Protein AF-A0A131Y6L1-F1 (afdb_monomer)

Foldseek 3Di:
DCPPFWDFPDKDKDWDDDQKDKDADAPVLCDDDVVFKWKKKAKDDPDPPQQPDWKWKDKAPDIDGRFGNHIFTCSVRDDHTMIMIGIDDPPDDNRIMIMTTIITTDDPVVVLVVVVPVPPDVPVVLVVQLLVVVCPPVVCVPDDCPDDDEDQAAPQVRGGAPRWDDAPPDSHPYTHHPVSLVVVQRVDRRRQCATPPPRHRGDD

Secondary structure (DSSP, 8-state):
--TTTEEEEEEEEEE--SSEEEEEEPHHHH-S-TTTEEEEEEEE-SSS--TT-EEEEEETTEEEEEEESS-EE-GGG--SEEEEEEEE-TT--TT-EEEEEEEEEPPHHHHHHHHHHTS----HHHHHHHHHHHH--TT-TT---------SB-TTTSSB-SSEE--TT------EEHHHHHHHHHT-SS---B-TTT-PBPP-

Solvent-accessible surface area (backbone atoms only — not comparable to full-atom values): 12113 Å² total; per-residue (Å²): 103,59,6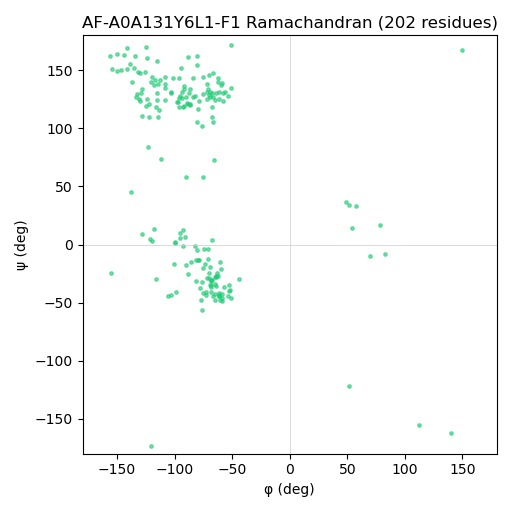6,82,51,35,45,80,76,45,78,46,79,45,83,60,83,72,54,52,52,73,48,76,38,51,60,72,72,70,55,71,61,70,94,35,52,40,34,32,41,38,51,45,58,88,69,79,82,43,84,82,36,47,28,35,40,30,38,57,98,44,76,39,75,69,24,54,60,46,79,29,46,45,50,95,56,61,59,70,39,81,34,45,37,35,53,48,66,73,81,69,63,84,68,35,32,43,31,44,32,30,29,36,50,47,55,66,70,64,40,49,55,57,68,61,66,69,71,74,62,93,48,67,69,57,53,49,49,17,53,47,54,71,46,64,41,86,91,45,74,86,58,80,85,86,79,85,90,73,63,66,44,10,79,84,78,74,40,71,49,84,46,72,37,75,55,93,86,55,56,65,78,67,42,34,31,47,68,61,53,50,51,59,35,57,75,30,61,61,56,75,57,46,39,96,84,76,67,44,76,43,94,113

Nearest PDB structures (foldseek):
  4mvt-assembly3_C  TM=5.747E-01  e=9.170E-11  Homo sapiens
  4mvt-assembly1_A  TM=5.925E-01  e=6.695E-10  Homo sapiens
  5jne-assembly2_E  TM=5.141E-01  e=1.108E-08  Saccharomyces cerevisiae S288C
  5jne-assembly1_A  TM=5.255E-01  e=2.665E-08  Saccharomyces cerevisiae S288C
  8qqh-assembly1_AAA  TM=6.075E-01  e=1.226E-02  Desulfurococcus amylolyticus

Structure (mmCIF, N/CA/C/O backbone):
data_AF-A0A131Y6L1-F1
#
_entry.id   AF-A0A131Y6L1-F1
#
loop_
_atom_site.group_PDB
_atom_site.id
_atom_site.type_symbol
_atom_site.label_atom_id
_atom_site.label_alt_id
_atom_site.label_comp_id
_atom_site.label_asym_id
_atom_site.label_entity_id
_atom_site.label_seq_id
_atom_site.pdbx_PDB_ins_code
_atom_site.Cartn_x
_atom_site.Cartn_y
_atom_site.Cartn_z
_atom_site.occupancy
_atom_site.B_iso_or_equiv
_atom_site.auth_seq_id
_atom_site.auth_comp_id
_atom_site.auth_asym_id
_atom_site.auth_atom_id
_atom_site.pdbx_PDB_model_num
ATOM 1 N N . PHE A 1 1 ? 7.267 7.216 2.882 1.00 57.56 1 PHE A N 1
ATOM 2 C CA . PHE A 1 1 ? 6.109 6.356 2.547 1.00 57.56 1 PHE A CA 1
ATOM 3 C C . PHE A 1 1 ? 4.740 7.048 2.455 1.00 57.56 1 PHE A C 1
ATOM 5 O O . PHE A 1 1 ? 4.070 6.845 1.458 1.00 57.56 1 PHE A O 1
ATOM 12 N N . LEU A 1 2 ? 4.240 7.798 3.451 1.00 63.19 2 LEU A N 1
ATOM 13 C CA . LEU A 1 2 ? 2.827 8.238 3.397 1.00 63.19 2 LEU A CA 1
ATOM 14 C C . LEU A 1 2 ? 2.561 9.332 2.359 1.00 63.19 2 LEU A C 1
ATOM 16 O O . LEU A 1 2 ? 1.606 9.229 1.612 1.00 63.19 2 LEU A O 1
ATOM 20 N N . LEU A 1 3 ? 3.418 10.341 2.251 1.00 62.69 3 LEU A N 1
ATOM 21 C CA . LEU A 1 3 ? 3.390 11.300 1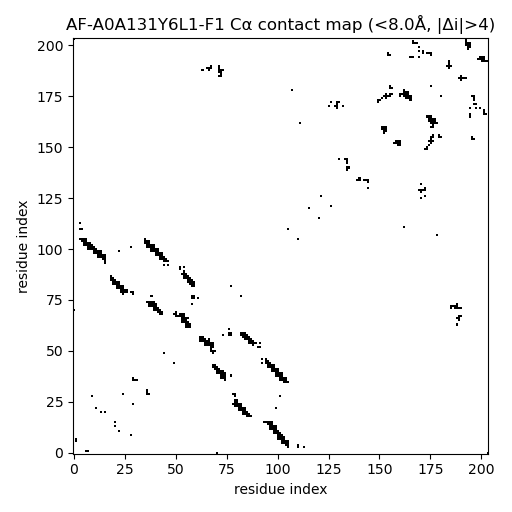.143 1.00 62.69 3 LEU A CA 1
ATOM 22 C C . LEU A 1 3 ? 4.505 10.917 0.156 1.00 62.69 3 LEU A C 1
ATOM 24 O O . LEU A 1 3 ? 5.551 10.463 0.624 1.00 62.69 3 LEU A O 1
ATOM 28 N N . PRO A 1 4 ? 4.311 11.048 -1.171 1.00 70.75 4 PRO A N 1
ATOM 29 C CA . PRO A 1 4 ? 3.166 11.625 -1.892 1.00 70.75 4 PRO A CA 1
ATOM 30 C C . PRO A 1 4 ? 1.927 10.721 -2.064 1.00 70.75 4 PRO A C 1
ATOM 32 O O . PRO A 1 4 ? 0.910 11.165 -2.601 1.00 70.75 4 PRO A O 1
ATOM 35 N N . PHE A 1 5 ? 2.013 9.464 -1.637 1.00 77.50 5 PHE A N 1
ATOM 36 C CA . PHE A 1 5 ? 1.087 8.384 -1.999 1.00 77.50 5 PHE A CA 1
ATOM 37 C C . PHE A 1 5 ? -0.306 8.479 -1.375 1.00 77.50 5 PHE A C 1
ATOM 39 O O . PHE A 1 5 ? -1.285 8.024 -1.966 1.00 77.50 5 PHE A O 1
ATOM 46 N N . TYR A 1 6 ? -0.400 9.093 -0.205 1.00 86.69 6 TYR A N 1
ATOM 47 C CA . TYR A 1 6 ? -1.597 9.157 0.608 1.00 86.69 6 TYR A CA 1
ATOM 48 C C . TYR A 1 6 ? -1.798 10.556 1.172 1.00 86.69 6 TYR A C 1
ATOM 50 O O . TYR A 1 6 ? -0.872 11.194 1.673 1.00 86.69 6 TYR A O 1
ATOM 58 N N . ARG A 1 7 ? -3.050 11.004 1.177 1.00 89.62 7 ARG A N 1
ATOM 59 C CA . ARG A 1 7 ? -3.490 12.140 1.979 1.00 89.62 7 ARG A CA 1
ATOM 60 C C . ARG A 1 7 ? -3.989 11.622 3.321 1.00 89.62 7 ARG A C 1
ATOM 62 O O . ARG A 1 7 ? -4.955 10.863 3.363 1.00 89.62 7 ARG A O 1
ATOM 69 N N . ILE A 1 8 ? -3.352 12.046 4.409 1.00 91.06 8 ILE A N 1
ATOM 70 C CA . ILE A 1 8 ? -3.785 11.689 5.763 1.00 91.06 8 ILE A CA 1
ATOM 71 C C . ILE A 1 8 ? -5.077 12.437 6.087 1.00 91.06 8 ILE A C 1
ATOM 73 O O . ILE A 1 8 ? -5.125 13.660 5.990 1.00 91.06 8 ILE A O 1
ATOM 77 N N . LEU A 1 9 ? -6.112 11.693 6.470 1.00 91.56 9 LEU A N 1
ATOM 78 C CA . LEU A 1 9 ? -7.395 12.235 6.920 1.00 91.56 9 LEU A CA 1
ATOM 79 C C . LEU A 1 9 ? -7.477 12.260 8.443 1.00 91.56 9 LEU A C 1
ATOM 81 O O . LEU A 1 9 ? -7.978 13.213 9.030 1.00 91.56 9 LEU A O 1
ATOM 85 N N . SER A 1 10 ? -6.980 11.203 9.087 1.00 91.94 10 SER A N 1
ATOM 86 C CA . SER A 1 10 ? -6.971 11.079 10.541 1.00 91.94 10 SER A CA 1
ATOM 87 C C . SER A 1 10 ? -5.788 10.239 11.005 1.00 91.94 10 SER A C 1
ATOM 89 O O . SER A 1 10 ? -5.322 9.340 10.303 1.00 91.94 10 SER A O 1
ATOM 91 N N . THR A 1 11 ? -5.284 10.545 12.197 1.00 92.12 11 THR A N 1
ATOM 92 C CA . THR A 1 11 ? -4.192 9.821 12.849 1.00 92.12 11 THR A CA 1
ATOM 93 C C . THR A 1 11 ? -4.571 9.539 14.289 1.00 92.12 11 THR A C 1
ATOM 95 O O . THR A 1 11 ? -4.934 10.445 15.036 1.00 92.12 11 THR A O 1
ATOM 98 N N . ARG A 1 12 ? -4.434 8.281 14.697 1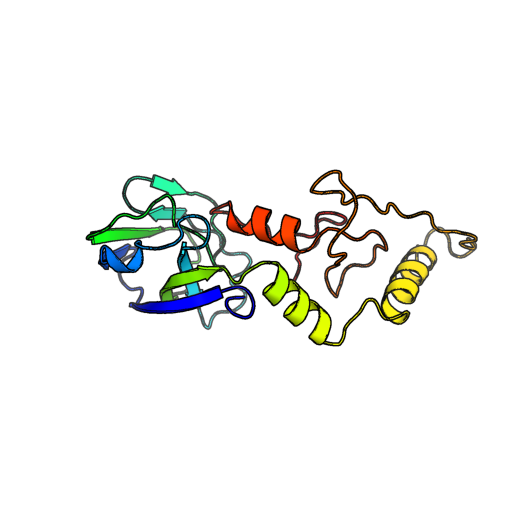.00 89.94 12 ARG A N 1
ATOM 99 C CA . ARG A 1 12 ? -4.613 7.845 16.081 1.00 89.94 12 ARG A CA 1
ATOM 100 C C . ARG A 1 12 ? -3.309 7.192 16.513 1.00 89.94 12 ARG A C 1
ATOM 102 O O . ARG A 1 12 ? -2.943 6.142 15.994 1.00 89.94 12 ARG A O 1
ATOM 109 N N . LYS A 1 13 ? -2.571 7.845 17.409 1.00 80.50 13 LYS A N 1
ATOM 110 C CA . LYS A 1 13 ? -1.356 7.268 17.992 1.00 80.50 13 LYS A CA 1
ATOM 111 C C . LYS A 1 13 ? -1.742 6.447 19.206 1.00 80.50 13 LYS A C 1
ATOM 113 O O . LYS A 1 13 ? -2.460 6.948 20.069 1.00 80.50 13 LYS A O 1
ATOM 118 N N . VAL A 1 14 ? -1.245 5.221 19.269 1.00 76.56 14 VAL A N 1
ATOM 119 C CA . VAL A 1 14 ? -1.446 4.358 20.425 1.00 76.56 14 VAL A CA 1
ATOM 120 C C . VAL A 1 14 ? -0.087 3.928 20.951 1.00 76.56 14 VAL A C 1
ATOM 122 O O . VAL A 1 14 ? 0.759 3.435 20.202 1.00 76.56 14 VAL A O 1
ATOM 125 N N . TRP A 1 15 ? 0.133 4.184 22.239 1.00 65.12 15 TRP A N 1
ATOM 126 C CA . TRP A 1 15 ? 1.335 3.742 22.931 1.00 65.12 15 TRP A CA 1
ATOM 127 C C . TRP A 1 15 ? 1.277 2.234 23.130 1.00 65.12 15 TRP A C 1
ATOM 129 O O . TRP A 1 15 ? 0.266 1.690 23.579 1.00 65.12 15 TRP A O 1
ATOM 139 N N . TRP A 1 16 ? 2.368 1.564 22.780 1.00 65.69 16 TRP A N 1
ATOM 140 C CA . TRP A 1 16 ? 2.524 0.144 23.032 1.00 65.69 16 TRP A CA 1
ATOM 141 C C . TRP A 1 16 ? 2.827 -0.094 24.510 1.00 65.69 16 TRP A C 1
ATOM 143 O O . TRP A 1 16 ? 3.721 0.536 25.069 1.00 65.69 16 TRP A O 1
ATOM 153 N N . GLY A 1 17 ? 2.084 -1.003 25.142 1.00 59.53 17 GLY A N 1
ATOM 154 C CA . GLY A 1 17 ? 2.307 -1.354 26.549 1.00 59.53 17 GLY A CA 1
ATOM 155 C C . GLY A 1 17 ? 1.825 -2.745 26.960 1.00 59.53 17 GLY A C 1
ATOM 156 O O . GLY A 1 17 ? 2.376 -3.307 27.898 1.00 59.53 17 GLY A O 1
ATOM 157 N N . LEU A 1 18 ? 0.843 -3.332 26.259 1.00 67.62 18 LEU A N 1
ATOM 158 C CA . LEU A 1 18 ? 0.190 -4.583 26.687 1.00 67.62 18 LEU A CA 1
ATOM 159 C C . LEU A 1 18 ? 0.133 -5.698 25.631 1.00 67.62 18 LEU A C 1
ATOM 161 O O . LEU A 1 18 ? -0.554 -6.689 25.844 1.00 67.62 18 LEU A O 1
ATOM 165 N N . GLY A 1 19 ? 0.805 -5.581 24.483 1.00 76.62 19 GLY A N 1
ATOM 166 C CA . GLY A 1 19 ? 0.659 -6.603 23.433 1.00 76.62 19 GLY A CA 1
ATOM 167 C C . GLY A 1 19 ? -0.576 -6.412 22.538 1.00 76.62 19 GLY A C 1
ATOM 168 O O . GLY A 1 19 ? -0.723 -7.088 21.521 1.00 76.62 19 GLY A O 1
ATOM 169 N N . PHE A 1 20 ? -1.466 -5.483 22.886 1.00 87.56 20 PHE A N 1
ATOM 170 C CA . PHE A 1 20 ? -2.669 -5.166 22.126 1.00 87.56 20 PHE A CA 1
ATOM 171 C C . PHE A 1 20 ? -3.160 -3.750 22.417 1.00 87.56 20 PHE A C 1
ATOM 173 O O . PHE A 1 20 ? -2.801 -3.133 23.421 1.00 87.56 20 PHE A O 1
ATOM 180 N N . PHE A 1 21 ? -4.007 -3.244 21.531 1.00 90.88 21 PHE A N 1
ATOM 181 C CA . PHE A 1 21 ? -4.767 -2.026 21.723 1.00 90.88 21 PHE A CA 1
ATOM 182 C C . PHE A 1 21 ? -6.096 -2.089 20.976 1.00 90.88 21 PHE A C 1
ATOM 184 O O . PHE A 1 21 ? -6.306 -2.914 20.091 1.00 90.88 21 PHE A O 1
ATOM 191 N N . SER A 1 22 ? -7.012 -1.196 21.332 1.00 92.25 22 SER A N 1
ATOM 192 C CA . SER A 1 22 ? -8.271 -1.023 20.616 1.00 92.25 22 SER A CA 1
ATOM 193 C C . SER A 1 22 ? -8.353 0.371 20.021 1.00 92.25 22 SER A C 1
ATOM 195 O O . SER A 1 22 ? -7.948 1.354 20.642 1.00 92.25 22 SER A O 1
ATOM 197 N N . VAL A 1 23 ? -8.899 0.464 18.813 1.00 93.56 23 VAL A N 1
ATOM 198 C CA . VAL A 1 23 ? -9.102 1.731 18.113 1.00 93.56 23 VAL A CA 1
ATOM 199 C C . VAL A 1 23 ? -10.538 1.827 17.619 1.00 93.56 23 VAL A C 1
ATOM 201 O O . VAL A 1 23 ? -11.063 0.910 16.990 1.00 93.56 23 VAL A O 1
ATOM 204 N N . ARG A 1 24 ? -11.198 2.951 17.907 1.00 94.88 24 ARG A N 1
ATOM 205 C CA . ARG A 1 24 ? -12.537 3.228 17.383 1.00 94.88 24 ARG A CA 1
ATOM 206 C C . ARG A 1 24 ? -12.427 3.939 16.041 1.00 94.88 24 ARG A C 1
ATOM 208 O O . ARG A 1 24 ? -11.856 5.024 15.991 1.00 94.88 24 ARG A O 1
ATOM 215 N N . LEU A 1 25 ? -13.004 3.363 14.992 1.00 95.06 25 LEU A N 1
ATOM 216 C CA . LEU A 1 25 ? -13.170 4.003 13.687 1.00 95.06 25 LEU A CA 1
ATOM 217 C C . LEU A 1 25 ? -14.622 4.449 13.529 1.00 95.06 25 LEU A C 1
ATOM 219 O O . LEU A 1 25 ? -15.552 3.687 13.804 1.00 95.06 25 LEU A O 1
ATOM 223 N N . LEU A 1 26 ? -14.828 5.699 13.130 1.00 94.19 26 LEU A N 1
ATOM 224 C CA . LEU A 1 26 ? -16.164 6.227 12.862 1.00 94.19 26 LEU A CA 1
ATOM 225 C C . LEU A 1 26 ? -16.634 5.788 11.466 1.00 94.19 26 LEU A C 1
ATOM 227 O O . LEU A 1 26 ? -15.796 5.585 10.591 1.00 94.19 26 LEU A O 1
ATOM 231 N N . PRO A 1 27 ? -17.950 5.703 11.198 1.00 93.06 27 PRO A N 1
ATOM 232 C CA . PRO A 1 27 ? -18.447 5.431 9.848 1.00 93.06 27 PRO A CA 1
ATOM 233 C C . PRO A 1 27 ? -17.851 6.373 8.792 1.00 93.06 27 PRO A C 1
ATOM 235 O O . PRO A 1 27 ? -17.445 5.915 7.734 1.00 93.06 27 PRO A O 1
ATOM 238 N N . GLN A 1 28 ? -17.686 7.661 9.112 1.00 91.44 28 GLN A N 1
ATOM 239 C CA . GLN A 1 28 ? -17.044 8.651 8.232 1.00 91.44 28 GLN A CA 1
ATOM 240 C C . GLN A 1 28 ? -15.559 8.373 7.939 1.00 91.44 28 GLN A C 1
ATOM 242 O O . GLN A 1 28 ? -15.057 8.776 6.891 1.00 91.44 28 GLN A O 1
ATOM 247 N N . ASP A 1 29 ? -14.855 7.680 8.844 1.00 91.50 29 ASP A N 1
ATOM 248 C CA . ASP A 1 29 ? -13.455 7.296 8.632 1.00 91.50 29 ASP A CA 1
ATOM 249 C C . ASP A 1 29 ? -13.364 6.271 7.491 1.00 91.50 29 ASP A C 1
ATOM 251 O O . ASP A 1 29 ? -12.384 6.253 6.749 1.00 91.50 29 ASP A O 1
ATOM 255 N N . LEU A 1 30 ? -14.404 5.453 7.315 1.00 90.94 30 LEU A N 1
ATOM 256 C CA . LEU A 1 30 ? -14.492 4.433 6.268 1.00 90.94 30 LEU A CA 1
ATOM 257 C C . LEU A 1 30 ? -15.354 4.867 5.073 1.00 90.94 30 LEU A C 1
ATOM 259 O O . LEU A 1 30 ? -15.258 4.270 4.006 1.00 90.94 30 LEU A O 1
ATOM 263 N N . ALA A 1 31 ? -16.175 5.907 5.234 1.00 83.81 31 ALA A N 1
ATOM 264 C CA . ALA A 1 31 ? -17.006 6.458 4.175 1.00 83.81 31 ALA A CA 1
ATOM 265 C C . ALA A 1 31 ? -16.159 7.205 3.135 1.00 83.81 31 ALA A C 1
ATOM 267 O O . ALA A 1 31 ? -15.258 7.976 3.479 1.00 83.81 31 ALA A O 1
ATOM 268 N N . GLY A 1 32 ? -16.485 7.014 1.860 1.00 80.31 32 GLY A N 1
ATOM 269 C CA . GLY A 1 32 ? -15.801 7.643 0.737 1.00 80.31 32 GLY A CA 1
ATOM 270 C C . GLY A 1 32 ? -15.628 6.676 -0.425 1.00 80.31 32 GLY A C 1
ATOM 271 O O . GLY A 1 32 ? -16.294 5.646 -0.497 1.00 80.31 32 GLY A O 1
ATOM 272 N N . ASP A 1 33 ? -14.714 7.022 -1.324 1.00 82.94 33 ASP A N 1
ATOM 273 C CA . ASP A 1 33 ? -14.293 6.144 -2.409 1.00 82.94 33 ASP A CA 1
ATOM 274 C C . ASP A 1 33 ? -13.553 4.928 -1.827 1.00 82.94 33 ASP A C 1
ATOM 276 O O . ASP A 1 33 ? -12.413 5.046 -1.371 1.00 82.94 33 ASP A O 1
ATOM 280 N N . LEU A 1 34 ? -14.212 3.767 -1.822 1.00 79.06 34 LEU A N 1
ATOM 281 C CA . LEU A 1 34 ? -13.668 2.515 -1.287 1.00 79.06 34 LEU A CA 1
ATOM 282 C C . LEU A 1 34 ? -12.421 2.048 -2.056 1.00 79.06 34 LEU A C 1
ATOM 284 O O . LEU A 1 34 ? -11.539 1.411 -1.472 1.00 79.06 34 LEU A O 1
ATOM 288 N N . ASP A 1 35 ? -12.266 2.448 -3.321 1.00 80.50 35 ASP A N 1
ATOM 289 C CA . ASP A 1 35 ? -11.074 2.131 -4.109 1.00 80.50 35 ASP A CA 1
ATOM 290 C C . ASP A 1 35 ? -9.861 2.954 -3.667 1.00 80.50 35 ASP A C 1
ATOM 292 O O . ASP A 1 35 ? -8.717 2.577 -3.945 1.00 80.50 35 ASP A O 1
ATOM 296 N N . ARG A 1 36 ? -10.072 4.049 -2.927 1.00 85.50 36 ARG A N 1
ATOM 297 C CA . ARG A 1 36 ? -9.005 4.951 -2.460 1.00 85.50 36 ARG A CA 1
ATOM 298 C C . ARG A 1 36 ? -8.850 4.995 -0.950 1.00 85.50 36 ARG A C 1
ATOM 300 O O . ARG A 1 36 ? -7.743 5.258 -0.478 1.00 85.50 36 ARG A O 1
ATOM 307 N N . ARG A 1 37 ? -9.921 4.781 -0.193 1.00 92.38 37 ARG A N 1
ATOM 308 C CA . ARG A 1 37 ? -9.907 4.859 1.265 1.00 92.38 37 ARG A CA 1
ATOM 309 C C . ARG A 1 37 ? -9.092 3.705 1.829 1.00 92.38 37 ARG A C 1
ATOM 311 O O . ARG A 1 37 ? -9.339 2.545 1.495 1.00 92.38 37 ARG A O 1
ATOM 318 N N . ARG A 1 38 ? -8.117 4.019 2.685 1.00 92.81 38 ARG A N 1
ATOM 319 C CA . ARG A 1 38 ? -7.283 3.025 3.363 1.00 92.81 38 ARG A CA 1
ATOM 320 C C . ARG A 1 38 ? -7.162 3.280 4.855 1.00 92.81 38 ARG A C 1
ATOM 322 O O . ARG A 1 38 ? -7.135 4.425 5.306 1.00 92.81 38 ARG A O 1
ATOM 329 N N . VAL A 1 39 ? -7.020 2.191 5.600 1.00 94.31 39 VAL A N 1
ATOM 330 C CA . VAL A 1 39 ? -6.593 2.182 6.998 1.00 94.31 39 VAL A CA 1
ATOM 331 C C . VAL A 1 39 ? -5.231 1.509 7.064 1.00 94.31 39 VAL A C 1
ATOM 333 O O . VAL A 1 39 ? -5.093 0.332 6.730 1.00 94.31 39 VAL A O 1
ATOM 336 N N . LEU A 1 40 ? -4.218 2.274 7.462 1.00 93.75 40 LEU A N 1
ATOM 337 C CA . LEU A 1 40 ? -2.832 1.829 7.530 1.00 93.75 40 LEU A CA 1
ATOM 338 C C . LEU A 1 40 ? -2.365 1.763 8.984 1.00 93.75 40 LEU A C 1
ATOM 340 O O . LEU A 1 40 ? -2.670 2.650 9.784 1.00 93.75 40 LEU A O 1
ATOM 344 N N . LEU A 1 41 ? -1.574 0.745 9.306 1.00 92.94 41 LEU A N 1
ATOM 345 C CA . LEU A 1 41 ? -0.777 0.696 10.526 1.00 92.94 41 LEU A CA 1
ATOM 346 C C . LEU A 1 41 ? 0.637 1.163 10.207 1.00 92.94 41 LEU A C 1
ATOM 348 O O . LEU A 1 41 ? 1.278 0.641 9.297 1.00 92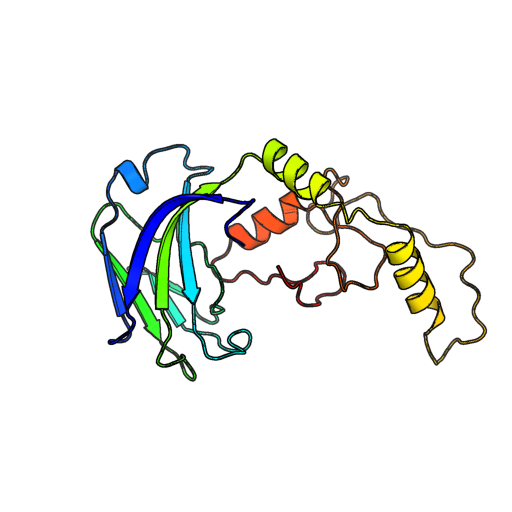.94 41 LEU A O 1
ATOM 352 N N . HIS A 1 42 ? 1.115 2.155 10.947 1.00 90.56 42 HIS A N 1
ATOM 353 C CA . HIS A 1 42 ? 2.464 2.690 10.834 1.00 90.56 42 HIS A CA 1
ATOM 354 C C . HIS A 1 42 ? 3.230 2.401 12.120 1.00 90.56 42 HIS A C 1
ATOM 356 O O . HIS A 1 42 ? 2.943 2.974 13.171 1.00 90.56 42 HIS A O 1
ATOM 362 N N . PHE A 1 43 ? 4.192 1.494 12.016 1.00 88.12 43 PHE A N 1
ATOM 363 C CA . PHE A 1 43 ? 5.049 1.064 13.109 1.00 88.12 43 PHE A CA 1
ATOM 364 C C . PHE A 1 43 ? 6.282 1.964 13.152 1.00 88.12 43 PHE A C 1
ATOM 366 O O . PHE A 1 43 ? 6.950 2.151 12.135 1.00 88.12 43 PHE A O 1
ATOM 373 N N . VAL A 1 44 ? 6.565 2.539 14.317 1.00 85.50 44 VAL A N 1
ATOM 374 C CA . VAL A 1 44 ? 7.673 3.477 14.524 1.00 85.50 44 VAL A CA 1
ATOM 375 C C . VAL A 1 44 ? 8.417 3.073 15.790 1.00 85.50 44 VAL A C 1
ATOM 377 O O . VAL A 1 44 ? 7.800 2.948 16.838 1.00 85.50 44 VAL A O 1
ATOM 380 N N . SER A 1 45 ? 9.731 2.889 15.726 1.00 85.50 45 SER A N 1
ATOM 381 C CA . SER A 1 45 ? 10.596 2.733 16.902 1.00 85.50 45 SER A CA 1
ATOM 382 C C . SER A 1 45 ? 11.912 3.466 16.653 1.00 85.50 45 SER A C 1
ATOM 384 O O . SER A 1 45 ? 12.347 3.628 15.508 1.00 85.50 45 SER A O 1
ATOM 386 N N . SER A 1 46 ? 12.528 3.943 17.731 1.00 81.12 46 SER A N 1
ATOM 387 C CA . SER A 1 46 ? 13.869 4.526 17.710 1.00 81.12 46 SER A CA 1
ATOM 388 C C . SER A 1 46 ? 14.968 3.462 17.577 1.00 81.12 46 SER A C 1
ATOM 390 O O . SER A 1 46 ? 16.066 3.774 17.113 1.00 81.12 46 SER A O 1
ATOM 392 N N . ALA A 1 47 ? 14.673 2.199 17.904 1.00 70.69 47 ALA A N 1
ATOM 393 C CA . ALA A 1 47 ? 15.599 1.082 17.768 1.00 70.69 47 ALA A CA 1
ATOM 394 C C . ALA A 1 47 ? 15.724 0.652 16.294 1.00 70.69 47 ALA A C 1
ATOM 396 O O . ALA A 1 47 ? 14.865 -0.041 15.747 1.00 70.69 47 ALA A O 1
ATOM 397 N N . LYS A 1 48 ? 16.815 1.053 15.630 1.00 69.06 48 LYS A N 1
ATOM 398 C CA . LYS A 1 48 ? 17.188 0.553 14.296 1.00 69.06 48 LYS A CA 1
ATOM 399 C C . LYS A 1 48 ? 18.208 -0.595 14.408 1.00 69.06 48 LYS A C 1
ATOM 401 O O . LYS A 1 48 ? 19.095 -0.498 15.254 1.00 69.06 48 LYS A O 1
ATOM 406 N N . PRO A 1 49 ? 18.144 -1.627 13.538 1.00 61.34 49 PRO A N 1
ATOM 407 C CA . PRO A 1 49 ? 17.216 -1.786 12.412 1.00 61.34 49 PRO A CA 1
ATOM 408 C C . PRO A 1 49 ? 15.968 -2.632 12.748 1.00 61.34 49 PRO A C 1
ATOM 410 O O . PRO A 1 49 ? 16.071 -3.784 13.153 1.00 61.34 49 PRO A O 1
ATOM 413 N N . MET A 1 50 ? 14.772 -2.097 12.469 1.00 66.56 50 MET A N 1
ATOM 414 C CA . MET A 1 50 ? 13.500 -2.837 12.581 1.00 66.56 50 MET A CA 1
ATOM 415 C C . MET A 1 50 ? 13.227 -3.780 11.397 1.00 66.56 50 MET A C 1
ATOM 417 O O . MET A 1 50 ? 12.324 -4.607 11.466 1.00 66.56 50 MET A O 1
ATOM 421 N N . ALA A 1 51 ? 13.979 -3.650 10.299 1.00 62.88 51 ALA A N 1
ATOM 422 C CA . ALA A 1 51 ? 13.687 -4.315 9.026 1.00 62.88 51 ALA A CA 1
ATOM 423 C C . ALA A 1 51 ? 13.727 -5.853 9.098 1.00 62.88 51 ALA A C 1
ATOM 425 O O . ALA A 1 51 ? 13.022 -6.515 8.340 1.00 62.88 51 ALA A O 1
ATOM 426 N N . ALA A 1 52 ? 14.512 -6.419 10.019 1.00 68.06 52 ALA A N 1
ATOM 427 C CA . ALA A 1 52 ? 14.590 -7.864 10.235 1.00 68.06 52 ALA A CA 1
ATOM 428 C C . ALA A 1 52 ? 13.502 -8.397 11.186 1.00 68.06 52 ALA A C 1
ATOM 430 O O . ALA A 1 52 ? 13.279 -9.606 11.246 1.00 68.06 52 ALA A O 1
ATOM 431 N N . CYS A 1 53 ? 12.826 -7.521 11.937 1.00 81.81 53 CYS A N 1
ATOM 432 C CA . CYS A 1 53 ? 11.807 -7.935 12.889 1.00 81.81 53 CYS A CA 1
ATOM 433 C C . CYS A 1 53 ? 10.492 -8.216 12.155 1.00 81.81 53 CYS A C 1
ATOM 435 O O . CYS A 1 53 ? 9.879 -7.326 11.554 1.00 81.81 53 CYS A O 1
ATOM 437 N N . LYS A 1 54 ? 10.068 -9.477 12.224 1.00 87.19 54 LYS A N 1
ATOM 438 C CA . LYS A 1 54 ? 8.764 -9.939 11.764 1.00 87.19 54 LYS A CA 1
ATOM 439 C C . LYS A 1 54 ? 7.905 -10.279 12.968 1.00 87.19 54 LYS A C 1
ATOM 441 O O . LYS A 1 54 ? 8.380 -10.897 13.920 1.00 87.19 54 LYS A O 1
ATOM 446 N N . VAL A 1 55 ? 6.642 -9.886 12.910 1.00 90.81 55 VAL A N 1
ATOM 447 C CA . VAL A 1 55 ? 5.682 -10.084 13.992 1.00 90.81 55 VAL A CA 1
ATOM 448 C C . VAL A 1 55 ? 4.456 -10.836 13.510 1.00 90.81 55 VAL A C 1
ATOM 450 O O . VAL A 1 55 ? 4.145 -10.891 12.319 1.00 90.81 55 VAL A O 1
ATOM 453 N N . THR A 1 56 ? 3.742 -11.400 14.469 1.00 93.62 56 THR A N 1
ATOM 454 C CA . THR A 1 56 ? 2.359 -11.809 14.290 1.00 93.62 56 THR A CA 1
ATOM 455 C C . THR A 1 56 ? 1.470 -10.608 14.579 1.00 93.62 56 THR A C 1
ATOM 457 O O . THR A 1 56 ? 1.509 -10.055 15.676 1.00 93.62 56 THR A O 1
ATOM 460 N N . LEU A 1 57 ? 0.682 -10.197 13.591 1.00 94.56 57 LEU A N 1
ATOM 461 C CA . LEU A 1 57 ? -0.305 -9.127 13.704 1.00 94.56 57 LEU A CA 1
ATOM 462 C C . LEU A 1 57 ? -1.698 -9.754 13.691 1.00 94.56 57 LEU A C 1
ATOM 464 O O . LEU A 1 57 ? -2.038 -10.440 12.728 1.00 94.56 57 LEU A O 1
ATOM 468 N N . ALA A 1 58 ? -2.519 -9.486 14.702 1.00 95.50 58 ALA A N 1
ATOM 469 C CA . ALA A 1 58 ? -3.946 -9.776 14.641 1.00 95.50 58 ALA A CA 1
ATOM 470 C C . ALA A 1 58 ? -4.742 -8.477 14.514 1.00 95.50 58 ALA A C 1
ATOM 472 O O . ALA A 1 58 ? -4.470 -7.494 15.209 1.00 95.50 58 ALA A O 1
ATOM 473 N N . VAL A 1 59 ? -5.720 -8.478 13.612 1.00 95.81 59 VAL A N 1
ATOM 474 C CA . VAL A 1 59 ? -6.665 -7.380 13.406 1.00 95.81 59 VAL A CA 1
ATOM 475 C C . VAL A 1 59 ? -8.061 -7.978 13.464 1.00 95.81 59 VAL A C 1
ATOM 477 O O . VAL A 1 59 ? -8.460 -8.730 12.574 1.00 95.81 59 VAL A O 1
ATOM 480 N N . ASN A 1 60 ? -8.793 -7.643 14.523 1.00 95.75 60 ASN A N 1
ATOM 481 C CA . ASN A 1 60 ? -10.052 -8.287 14.879 1.00 95.75 60 ASN A CA 1
ATOM 482 C C . ASN A 1 60 ? -9.886 -9.817 14.931 1.00 95.75 60 ASN A C 1
ATOM 484 O O . ASN A 1 60 ? -9.041 -10.309 15.674 1.00 95.75 60 ASN A O 1
ATOM 488 N N . ASP A 1 61 ? -10.666 -10.549 14.138 1.00 92.38 61 ASP A N 1
ATOM 489 C CA . ASP A 1 61 ? -10.731 -12.013 14.158 1.00 92.38 61 ASP A CA 1
ATOM 490 C C . ASP A 1 61 ? -9.736 -12.676 13.184 1.00 92.38 61 ASP A C 1
ATOM 492 O O . ASP A 1 61 ? -9.770 -13.890 12.985 1.00 92.38 61 ASP A O 1
ATOM 496 N N . VAL A 1 62 ? -8.855 -11.891 12.549 1.00 95.31 62 VAL A N 1
ATOM 497 C CA . VAL A 1 62 ? -7.902 -12.375 11.539 1.00 95.31 62 VAL A CA 1
ATOM 498 C C . VAL A 1 62 ? -6.467 -12.161 12.006 1.00 95.31 62 VAL A C 1
ATOM 500 O O . VAL A 1 62 ? -6.116 -11.096 12.514 1.00 95.31 62 VAL A O 1
ATOM 503 N N . GLN A 1 63 ? -5.620 -13.166 11.789 1.00 95.44 63 GLN A N 1
ATOM 504 C CA . GLN A 1 63 ? -4.214 -13.156 12.177 1.00 95.44 63 GLN A CA 1
ATOM 505 C C . GLN A 1 63 ? -3.294 -13.335 10.967 1.00 95.44 63 GLN A C 1
ATOM 507 O O . GLN A 1 63 ? -3.539 -14.153 10.080 1.00 95.44 63 GLN A O 1
ATOM 512 N N . PHE A 1 64 ? -2.194 -12.590 10.967 1.00 94.19 64 PHE A N 1
ATOM 513 C CA . PHE A 1 64 ? -1.165 -12.600 9.939 1.00 94.19 64 PHE A CA 1
ATOM 514 C C . PHE A 1 64 ? 0.186 -12.875 10.589 1.00 94.19 64 PHE A C 1
ATOM 516 O O . PHE A 1 64 ? 0.649 -12.101 11.424 1.00 94.19 64 PHE A O 1
ATOM 523 N N . ALA A 1 65 ? 0.825 -13.973 10.195 1.00 92.81 65 ALA A N 1
ATOM 524 C CA . ALA A 1 65 ? 2.216 -14.242 10.535 1.00 92.81 65 ALA A CA 1
ATOM 525 C C . ALA A 1 65 ? 3.166 -13.477 9.600 1.00 92.81 65 ALA A C 1
ATOM 527 O O . ALA A 1 65 ? 2.774 -13.051 8.506 1.00 92.81 65 ALA A O 1
ATOM 528 N N . ASP A 1 66 ? 4.422 -13.348 10.030 1.00 89.88 66 ASP A N 1
ATOM 529 C CA . ASP A 1 66 ? 5.529 -12.793 9.247 1.00 89.88 66 ASP A CA 1
ATOM 530 C C . ASP A 1 66 ? 5.304 -11.365 8.726 1.00 89.88 66 ASP A C 1
ATOM 532 O O . ASP A 1 66 ? 5.769 -10.998 7.642 1.00 89.88 66 ASP A O 1
ATOM 536 N N . VAL A 1 67 ? 4.590 -10.541 9.494 1.00 90.44 67 VAL A N 1
ATOM 537 C CA . VAL A 1 67 ? 4.328 -9.148 9.133 1.00 90.44 67 VAL A CA 1
ATOM 538 C C . VAL A 1 67 ? 5.562 -8.304 9.450 1.00 90.44 67 VAL A C 1
ATOM 540 O O . VAL A 1 67 ? 6.020 -8.305 10.595 1.00 90.44 67 VAL A O 1
ATOM 543 N N . PRO A 1 68 ? 6.130 -7.578 8.473 1.00 86.25 68 PRO A N 1
ATOM 544 C CA . PRO A 1 68 ? 7.248 -6.686 8.741 1.00 86.25 68 PRO A CA 1
ATOM 545 C C . PRO A 1 68 ? 6.779 -5.479 9.561 1.00 86.25 68 PRO A C 1
ATOM 547 O O . PRO A 1 68 ? 5.691 -4.950 9.325 1.00 86.25 68 PRO A O 1
ATOM 550 N N . LEU A 1 69 ? 7.628 -4.971 10.459 1.00 85.25 69 LEU A N 1
ATOM 551 C CA . LEU A 1 69 ? 7.386 -3.705 11.168 1.00 85.25 69 LEU A CA 1
ATOM 552 C C . LEU A 1 69 ? 7.624 -2.479 10.256 1.00 85.25 69 LEU A C 1
ATOM 554 O O . LEU A 1 69 ? 8.465 -1.624 10.529 1.00 85.25 69 LEU A O 1
ATOM 558 N N . LYS A 1 70 ? 6.889 -2.417 9.141 1.00 84.31 70 LYS A N 1
ATOM 559 C CA . LYS A 1 70 ? 6.813 -1.307 8.170 1.00 84.31 70 LYS A CA 1
ATOM 560 C C . LYS A 1 70 ? 5.367 -0.806 8.094 1.00 84.31 70 LYS A C 1
ATOM 562 O O . LYS A 1 70 ? 4.524 -1.252 8.853 1.00 84.31 70 LYS A O 1
ATOM 567 N N . VAL A 1 71 ? 5.034 0.108 7.183 1.00 87.06 71 VAL A N 1
ATOM 568 C CA . VAL A 1 71 ? 3.626 0.489 6.965 1.00 87.06 71 VAL A CA 1
ATOM 569 C C . VAL A 1 71 ? 2.843 -0.677 6.353 1.00 87.06 71 VAL A C 1
ATOM 571 O O . VAL A 1 71 ? 3.277 -1.249 5.354 1.00 87.06 71 VAL A O 1
ATOM 574 N N . VAL A 1 72 ? 1.685 -1.002 6.931 1.00 90.44 72 VAL A N 1
ATOM 575 C CA . VAL A 1 72 ? 0.847 -2.148 6.543 1.00 90.44 72 VAL A CA 1
ATOM 576 C C . VAL A 1 72 ? -0.590 -1.699 6.295 1.00 90.44 72 VAL A C 1
ATOM 578 O O . VAL A 1 72 ? -1.161 -0.965 7.100 1.00 90.44 72 VAL A O 1
ATOM 581 N N . ASN A 1 73 ? -1.194 -2.154 5.198 1.00 91.75 73 ASN A N 1
ATOM 582 C CA . ASN A 1 73 ? -2.594 -1.887 4.879 1.00 91.75 73 ASN A CA 1
ATOM 583 C C . ASN A 1 73 ? -3.516 -2.924 5.537 1.00 91.75 73 ASN A C 1
ATOM 585 O O . ASN A 1 73 ? -3.408 -4.115 5.258 1.00 91.75 73 ASN A O 1
ATOM 589 N N . VAL A 1 74 ? -4.450 -2.471 6.376 1.00 93.81 74 VAL A N 1
ATOM 590 C CA . VAL A 1 74 ? -5.409 -3.328 7.098 1.00 93.81 74 VAL A CA 1
ATOM 591 C C . VAL A 1 74 ? -6.865 -3.044 6.724 1.00 93.81 74 VAL A C 1
ATOM 593 O O . VAL A 1 74 ? -7.776 -3.512 7.399 1.00 93.81 74 VAL A O 1
ATOM 596 N N . SER A 1 75 ? -7.102 -2.301 5.640 1.00 92.69 75 SER A N 1
ATOM 597 C CA . SER A 1 75 ? -8.435 -1.809 5.248 1.00 92.69 75 SER A CA 1
ATOM 598 C C . SER A 1 75 ? -9.499 -2.907 5.158 1.00 92.69 75 SER A C 1
ATOM 600 O O . SER A 1 75 ? -10.619 -2.699 5.604 1.00 92.69 75 SER A O 1
ATOM 602 N N . GLY A 1 76 ? -9.142 -4.086 4.637 1.00 92.06 76 GLY A N 1
ATOM 603 C CA . GLY A 1 76 ? -10.059 -5.227 4.504 1.00 92.06 76 GLY A CA 1
ATOM 604 C C . GLY A 1 76 ? -10.376 -5.966 5.810 1.00 92.06 76 GLY A C 1
ATOM 605 O O . GLY A 1 76 ? -11.179 -6.891 5.797 1.00 92.06 76 GLY A O 1
ATOM 606 N N . HIS A 1 77 ? -9.751 -5.583 6.925 1.00 94.56 77 HIS A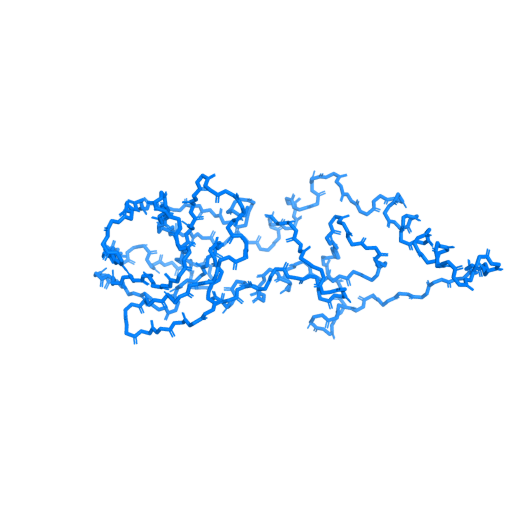 N 1
ATOM 607 C CA . HIS A 1 77 ? -9.834 -6.298 8.205 1.00 94.56 77 HIS A CA 1
ATOM 608 C C . HIS A 1 77 ? -10.380 -5.428 9.338 1.00 94.56 77 HIS A C 1
ATOM 610 O O . HIS A 1 77 ? -10.430 -5.869 10.484 1.00 94.56 77 HIS A O 1
ATOM 616 N N . VAL A 1 78 ? -10.792 -4.194 9.039 1.00 95.12 78 VAL A N 1
ATOM 617 C CA . VAL A 1 78 ? -11.343 -3.245 10.011 1.00 95.12 78 VAL A CA 1
ATOM 618 C C . VAL A 1 78 ? -12.804 -2.924 9.709 1.00 95.12 78 VAL A C 1
ATOM 620 O O . VAL A 1 78 ? -13.273 -3.069 8.583 1.00 95.12 78 VAL A O 1
ATOM 623 N N . LYS A 1 79 ? -13.535 -2.469 10.726 1.00 95.06 79 LYS A N 1
ATOM 624 C CA . LYS A 1 79 ? -14.957 -2.112 10.648 1.00 95.06 79 LYS A CA 1
ATOM 625 C C . LYS A 1 79 ? -15.247 -0.786 11.339 1.00 95.06 79 LYS A C 1
ATOM 627 O O . LYS A 1 79 ? -14.467 -0.319 12.171 1.00 95.06 79 LYS A O 1
ATOM 632 N N . ALA A 1 80 ? -16.393 -0.187 11.023 1.00 95.12 80 ALA A N 1
ATOM 633 C CA . ALA A 1 80 ? -16.905 0.935 11.801 1.00 95.12 80 ALA A CA 1
ATOM 634 C C . ALA A 1 80 ? -17.224 0.446 13.224 1.00 95.12 80 ALA A C 1
ATOM 636 O O . ALA A 1 80 ? -17.879 -0.579 13.406 1.00 95.12 80 ALA A O 1
ATOM 637 N N . GLY A 1 81 ? -16.741 1.165 14.235 1.00 95.44 81 GLY A N 1
ATOM 638 C CA . GLY A 1 81 ? -16.798 0.750 15.635 1.00 95.44 81 GLY A CA 1
ATOM 639 C C . GLY A 1 81 ? -15.419 0.445 16.216 1.00 95.44 81 GLY A C 1
ATOM 640 O O . GLY A 1 81 ? -14.408 1.003 15.787 1.00 95.44 81 GLY A O 1
ATOM 641 N N . ILE A 1 82 ? -15.389 -0.387 17.255 1.00 94.94 82 ILE A N 1
ATOM 642 C CA . ILE A 1 82 ? -14.159 -0.757 17.962 1.00 94.94 82 ILE A CA 1
ATOM 643 C C . ILE A 1 82 ? -13.465 -1.885 17.196 1.00 94.94 82 ILE A C 1
ATOM 645 O O . ILE A 1 82 ? -14.088 -2.901 16.888 1.00 94.94 82 ILE A O 1
ATOM 649 N N . ASN A 1 83 ? -12.180 -1.690 16.907 1.00 95.75 83 ASN A N 1
ATOM 650 C CA . ASN A 1 83 ? -11.304 -2.678 16.295 1.00 95.75 83 ASN A CA 1
ATOM 651 C C . ASN A 1 83 ? -10.210 -3.058 17.285 1.00 95.75 83 ASN A C 1
ATOM 653 O O . ASN A 1 83 ? -9.565 -2.166 17.843 1.00 95.75 83 ASN A O 1
ATOM 657 N N . SER A 1 84 ? -10.004 -4.357 17.481 1.00 94.56 84 SER A N 1
ATOM 658 C CA . SER A 1 84 ? -8.934 -4.882 18.329 1.00 94.56 84 SER A CA 1
ATOM 659 C C . SER A 1 84 ? -7.709 -5.180 17.476 1.00 94.56 84 SER A C 1
ATOM 661 O O . SER A 1 84 ? -7.830 -5.797 16.419 1.00 94.56 84 SER A O 1
ATOM 663 N N . ILE A 1 85 ? -6.538 -4.723 17.907 1.00 94.12 85 ILE A N 1
ATOM 664 C CA . ILE A 1 85 ? -5.275 -4.933 17.205 1.00 94.12 85 ILE A CA 1
ATOM 665 C C . ILE A 1 85 ? -4.260 -5.459 18.209 1.00 94.12 85 ILE A C 1
ATOM 667 O O . ILE A 1 85 ? -4.002 -4.809 19.221 1.00 94.12 85 ILE A O 1
ATOM 671 N N . SER A 1 86 ? -3.666 -6.614 17.931 1.00 92.38 86 SER A N 1
ATOM 672 C CA . SER A 1 86 ? -2.611 -7.190 18.764 1.00 92.38 86 SER A CA 1
ATOM 673 C C . SER A 1 86 ? -1.368 -7.506 17.950 1.00 92.38 86 SER A C 1
ATOM 675 O O . SER A 1 86 ? -1.434 -7.792 16.754 1.00 92.38 86 SER A O 1
ATOM 677 N N . ILE A 1 87 ? -0.215 -7.390 18.602 1.00 91.88 87 ILE A N 1
ATOM 678 C CA . ILE A 1 87 ? 1.085 -7.670 17.998 1.00 91.88 87 ILE A CA 1
ATOM 679 C C . ILE A 1 87 ? 1.842 -8.581 18.955 1.00 91.88 87 ILE A C 1
ATOM 681 O O . ILE A 1 87 ? 2.022 -8.269 20.132 1.00 91.88 87 ILE A O 1
ATOM 685 N N . SER A 1 88 ? 2.294 -9.719 18.454 1.00 90.56 88 SER A N 1
ATOM 686 C CA . SER A 1 88 ? 3.056 -10.689 19.231 1.00 90.56 88 SER A CA 1
ATOM 687 C C . SER A 1 88 ? 4.251 -11.189 18.430 1.00 90.56 88 SER A C 1
ATOM 689 O O . SER A 1 88 ? 4.262 -11.173 17.200 1.00 90.56 88 SER A O 1
ATOM 691 N N . GLY A 1 89 ? 5.311 -11.584 19.128 1.00 87.94 89 GLY A N 1
ATOM 692 C CA . GLY A 1 89 ? 6.550 -12.031 18.501 1.00 87.94 89 GLY A CA 1
ATOM 693 C C . GLY A 1 89 ? 7.775 -11.723 19.349 1.00 87.94 89 GLY A C 1
ATOM 694 O O . GLY A 1 89 ? 7.718 -10.969 20.321 1.00 87.94 89 GLY A O 1
ATOM 695 N N . SER A 1 90 ? 8.896 -12.325 18.972 1.00 83.19 90 SER A N 1
ATOM 696 C CA . SER A 1 90 ? 10.198 -12.078 19.588 1.00 83.19 90 SER A CA 1
ATOM 697 C C . SER A 1 90 ? 10.871 -10.845 18.983 1.00 83.19 90 SER A C 1
ATOM 699 O O . SER A 1 90 ? 10.807 -10.629 17.775 1.00 83.19 90 SER A O 1
ATOM 701 N N . GLY A 1 91 ? 11.578 -10.069 19.806 1.00 82.12 91 GLY A N 1
ATOM 702 C CA . GLY A 1 91 ? 12.387 -8.942 19.324 1.00 82.12 91 GLY A CA 1
ATOM 703 C C . GLY A 1 91 ? 11.597 -7.672 18.997 1.00 82.12 91 GLY A C 1
ATOM 704 O O . GLY A 1 91 ? 12.127 -6.791 18.327 1.00 82.12 91 GLY A O 1
ATOM 705 N N . ILE A 1 92 ? 10.352 -7.560 19.474 1.00 86.44 92 ILE A N 1
ATOM 706 C CA . ILE A 1 92 ? 9.567 -6.325 19.372 1.00 86.44 92 ILE A CA 1
ATOM 707 C C . ILE A 1 92 ? 10.254 -5.230 20.208 1.00 86.44 92 ILE A C 1
ATOM 709 O O . ILE A 1 92 ? 10.470 -5.437 21.408 1.00 86.44 92 ILE A O 1
ATOM 713 N N . PRO A 1 93 ? 10.587 -4.064 19.623 1.00 85.81 93 PRO A N 1
ATOM 714 C CA . PRO A 1 93 ? 11.178 -2.963 20.374 1.00 85.81 93 PRO A CA 1
ATOM 715 C C . PRO A 1 93 ? 10.268 -2.487 21.511 1.00 85.81 93 PRO A C 1
ATOM 717 O O . PRO A 1 93 ? 9.060 -2.332 21.333 1.00 85.81 93 PRO A O 1
ATOM 720 N N . ARG A 1 94 ? 10.848 -2.217 22.687 1.00 83.31 94 ARG A N 1
ATOM 721 C CA . ARG A 1 94 ? 10.089 -1.754 23.867 1.00 83.31 94 ARG A CA 1
ATOM 722 C C . ARG A 1 94 ? 9.434 -0.389 23.664 1.00 83.31 94 ARG A C 1
ATOM 724 O O . ARG A 1 94 ? 8.421 -0.104 24.286 1.00 83.31 94 ARG A O 1
ATOM 731 N N . ASP A 1 95 ? 10.018 0.435 22.808 1.00 85.62 95 ASP A N 1
ATOM 732 C CA . ASP A 1 95 ? 9.570 1.783 22.461 1.00 85.62 95 ASP A CA 1
ATOM 733 C C . ASP A 1 95 ? 8.711 1.818 21.185 1.00 85.62 95 ASP A C 1
ATOM 735 O O . ASP A 1 95 ? 8.451 2.895 20.645 1.00 85.62 95 ASP A O 1
ATOM 739 N N . LEU A 1 96 ? 8.298 0.651 20.671 1.00 86.25 96 LEU A N 1
ATOM 740 C CA . LEU A 1 96 ? 7.451 0.570 19.489 1.00 86.25 96 LEU A CA 1
ATOM 741 C C . LEU A 1 96 ? 6.194 1.425 19.682 1.00 86.25 96 LEU A C 1
ATOM 743 O O . LEU A 1 96 ? 5.460 1.289 20.648 1.00 86.25 96 LEU A O 1
ATOM 747 N N . CYS A 1 97 ? 5.916 2.294 18.728 1.00 87.56 97 CYS A N 1
ATOM 748 C CA . CYS A 1 97 ? 4.699 3.077 18.647 1.00 87.56 97 CYS A CA 1
ATOM 749 C C . CYS A 1 97 ? 3.926 2.645 17.407 1.00 87.56 97 CYS A C 1
ATOM 751 O O . CYS A 1 97 ? 4.508 2.463 16.334 1.00 87.56 97 CYS A O 1
ATOM 753 N N . VAL A 1 98 ? 2.606 2.522 17.539 1.00 90.38 98 VAL A N 1
ATOM 754 C CA . VAL A 1 98 ? 1.735 2.170 16.415 1.00 90.38 98 VAL A CA 1
ATOM 755 C C . VAL A 1 98 ? 0.792 3.333 16.140 1.00 90.38 98 VAL A C 1
ATOM 757 O O . VAL A 1 98 ? -0.006 3.743 16.985 1.00 90.38 98 VAL A O 1
ATOM 760 N N . GLY A 1 99 ? 0.905 3.896 14.941 1.00 91.81 99 GLY A N 1
ATOM 761 C CA . GLY A 1 99 ? -0.049 4.859 14.410 1.00 91.81 99 GLY A CA 1
ATOM 762 C C . GLY A 1 99 ? -1.104 4.155 13.565 1.00 91.81 99 GLY A C 1
ATOM 763 O O . GLY A 1 99 ? -0.756 3.460 12.615 1.00 91.81 99 GLY A O 1
ATOM 764 N N . VAL A 1 100 ? -2.382 4.370 13.869 1.00 94.19 100 VAL A N 1
ATOM 765 C CA . VAL A 1 100 ? -3.496 4.011 12.983 1.00 94.19 100 VAL A CA 1
ATOM 766 C C . VAL A 1 100 ? -3.830 5.229 12.135 1.00 94.19 100 VAL A C 1
ATOM 768 O O . VAL A 1 100 ? -4.193 6.286 12.661 1.00 94.19 100 VAL A O 1
ATOM 771 N N . LEU A 1 101 ? -3.683 5.089 10.824 1.00 94.62 101 LEU A N 1
ATOM 772 C CA . LEU A 1 101 ? -3.831 6.170 9.861 1.00 94.62 101 LEU A CA 1
ATOM 773 C C . LEU A 1 101 ? -5.018 5.887 8.954 1.00 94.62 101 LEU A C 1
ATOM 775 O O . LEU A 1 101 ? -5.059 4.853 8.293 1.00 94.62 101 LEU A O 1
ATOM 779 N N . VAL A 1 102 ? -5.953 6.826 8.895 1.00 94.50 102 VAL A N 1
ATOM 780 C CA . VAL A 1 102 ? -7.025 6.824 7.897 1.00 94.50 102 VAL A CA 1
ATOM 781 C C . VAL A 1 102 ? -6.594 7.762 6.788 1.00 94.50 102 VAL A C 1
ATOM 783 O O . VAL A 1 102 ? -6.290 8.931 7.049 1.00 94.50 102 VAL A O 1
ATOM 786 N N . VAL A 1 103 ? -6.524 7.251 5.566 1.00 93.00 103 VAL A N 1
ATOM 787 C CA . VAL A 1 103 ? -5.940 7.977 4.442 1.00 93.00 103 VAL A CA 1
ATOM 788 C C . VAL A 1 103 ? -6.748 7.794 3.161 1.00 93.00 103 VAL A C 1
ATOM 790 O O . VAL A 1 103 ? -7.411 6.776 2.979 1.00 93.00 103 VAL A O 1
ATOM 793 N N . ASP A 1 104 ? -6.645 8.757 2.249 1.00 91.12 104 ASP A N 1
ATOM 794 C CA . ASP A 1 104 ? -7.059 8.579 0.855 1.00 91.12 104 ASP A CA 1
ATOM 795 C C . ASP A 1 104 ? -5.827 8.379 -0.023 1.00 91.12 104 ASP A C 1
ATOM 797 O O . ASP A 1 104 ? -4.890 9.184 0.024 1.00 91.12 104 ASP A O 1
ATOM 801 N N . ARG A 1 105 ? -5.849 7.354 -0.875 1.00 88.06 105 ARG A N 1
ATOM 802 C CA . ARG A 1 105 ? -4.850 7.168 -1.929 1.00 88.06 105 ARG A CA 1
ATOM 803 C C . ARG A 1 105 ? -4.884 8.358 -2.891 1.00 88.06 105 ARG A C 1
ATOM 805 O O . ARG A 1 105 ? -5.953 8.781 -3.358 1.00 88.06 105 ARG A O 1
ATOM 812 N N . THR A 1 106 ? -3.711 8.907 -3.183 1.00 86.00 106 THR A N 1
ATOM 813 C CA . THR A 1 106 ? -3.536 9.916 -4.228 1.00 86.00 106 THR A CA 1
ATOM 814 C C . THR A 1 106 ? -3.906 9.300 -5.577 1.00 86.00 106 THR A C 1
ATOM 816 O O . THR A 1 106 ? -3.605 8.139 -5.845 1.00 86.00 106 THR A O 1
ATOM 819 N N . GLU A 1 107 ? -4.590 10.067 -6.424 1.00 84.56 107 GLU A N 1
ATOM 820 C CA . GLU A 1 107 ? -4.885 9.645 -7.796 1.00 84.56 107 GLU A CA 1
ATOM 821 C C . GLU A 1 107 ? -3.595 9.361 -8.560 1.00 84.56 107 GLU A C 1
ATOM 823 O O . GLU A 1 107 ? -2.635 10.126 -8.467 1.00 84.56 107 GLU A O 1
ATOM 828 N N . ASP A 1 108 ? -3.609 8.294 -9.357 1.00 84.38 108 ASP A N 1
ATOM 829 C CA . ASP A 1 108 ? -2.443 7.822 -10.099 1.00 84.38 108 ASP A CA 1
ATOM 830 C C . ASP A 1 108 ? -1.770 8.948 -10.903 1.00 84.38 108 ASP A C 1
ATOM 832 O O . ASP A 1 108 ? -0.564 9.118 -10.803 1.00 84.38 108 ASP A O 1
ATOM 836 N N . LEU A 1 109 ? -2.530 9.777 -11.630 1.00 81.00 109 LEU A N 1
ATOM 837 C CA . LEU A 1 109 ? -1.972 10.875 -12.437 1.00 81.00 109 LEU A CA 1
ATOM 838 C C . LEU A 1 109 ? -1.218 11.915 -11.597 1.00 81.00 109 LEU A C 1
ATOM 840 O O . LEU A 1 109 ? -0.119 12.333 -11.955 1.00 81.00 109 LEU A O 1
ATOM 844 N N . LYS A 1 110 ? -1.787 12.311 -10.453 1.00 81.88 110 LYS A N 1
ATOM 845 C CA . LYS A 1 110 ? -1.148 13.262 -9.531 1.00 81.88 110 LYS A CA 1
ATOM 846 C C . LYS A 1 110 ? 0.076 12.645 -8.873 1.00 81.88 110 LYS A C 1
ATOM 848 O O . LYS A 1 110 ? 1.047 13.341 -8.599 1.00 81.88 110 LYS A O 1
ATOM 853 N N . LEU A 1 111 ? 0.022 11.345 -8.604 1.00 79.75 111 LEU A N 1
ATOM 854 C CA . LEU A 1 111 ? 1.149 10.619 -8.054 1.00 79.75 111 LEU A CA 1
ATOM 855 C C . LEU A 1 111 ? 2.303 10.544 -9.056 1.00 79.75 111 LEU A C 1
ATOM 857 O O . LEU A 1 111 ? 3.437 10.808 -8.677 1.00 79.75 111 LEU A O 1
ATOM 861 N N . VAL A 1 112 ? 2.010 10.241 -10.322 1.00 78.75 112 VAL A N 1
ATOM 862 C CA . VAL A 1 112 ? 3.003 10.215 -11.404 1.00 78.75 112 VAL A CA 1
ATOM 863 C C . VAL A 1 112 ? 3.677 11.570 -11.550 1.00 78.75 112 VAL A C 1
ATOM 865 O O . VAL A 1 112 ? 4.899 11.613 -11.530 1.00 78.75 112 VAL A O 1
ATOM 868 N N . ALA A 1 113 ? 2.909 12.663 -11.594 1.00 77.38 113 ALA A N 1
ATOM 869 C CA . ALA A 1 113 ? 3.476 14.011 -11.659 1.00 77.38 113 ALA A CA 1
ATOM 870 C C . ALA A 1 113 ? 4.481 14.270 -10.520 1.00 77.38 113 ALA A C 1
ATOM 872 O O . ALA A 1 113 ? 5.588 14.735 -10.760 1.00 77.38 113 ALA A O 1
ATOM 873 N N . ARG A 1 114 ? 4.142 13.868 -9.287 1.00 73.94 114 ARG A N 1
ATOM 874 C CA . ARG A 1 114 ? 5.032 14.025 -8.124 1.00 73.94 114 ARG A CA 1
ATOM 875 C C . ARG A 1 114 ? 6.270 13.129 -8.181 1.00 73.94 114 ARG A C 1
ATOM 877 O O . ARG A 1 114 ? 7.324 13.558 -7.744 1.00 73.94 114 ARG A O 1
ATOM 884 N N . LEU A 1 115 ? 6.146 11.908 -8.703 1.00 72.00 115 LEU A N 1
ATOM 885 C CA . LEU A 1 115 ? 7.285 11.003 -8.897 1.00 72.00 115 LEU A CA 1
ATOM 886 C C . LEU A 1 115 ? 8.221 11.486 -10.016 1.00 72.00 115 LEU A C 1
ATOM 888 O O . LEU A 1 115 ? 9.411 11.193 -9.980 1.00 72.00 115 LEU A O 1
ATOM 892 N N . SER A 1 116 ? 7.692 12.198 -11.014 1.00 65.75 116 SER A N 1
ATOM 893 C CA . SER A 1 116 ? 8.472 12.774 -12.113 1.00 65.75 116 SER A CA 1
ATOM 894 C C . SER A 1 116 ? 9.251 14.031 -11.706 1.00 65.75 116 SER A C 1
ATOM 896 O O . SER A 1 116 ? 10.345 14.247 -12.223 1.00 65.75 116 SER A O 1
ATOM 898 N N . ASP A 1 117 ? 8.722 14.823 -10.770 1.00 55.84 117 ASP A N 1
ATOM 899 C CA . ASP A 1 117 ? 9.317 16.096 -1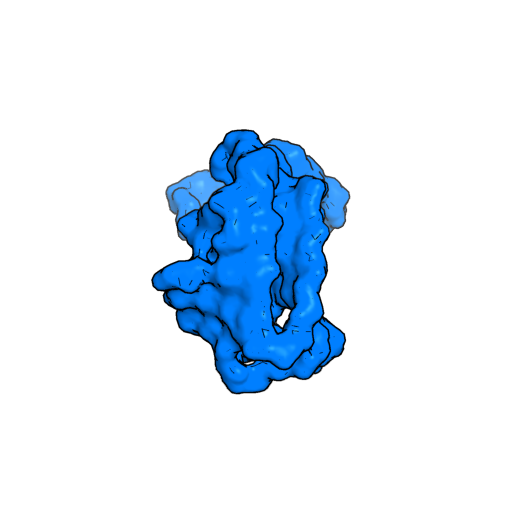0.333 1.00 55.84 117 ASP A CA 1
ATOM 900 C C . ASP A 1 117 ? 10.485 15.953 -9.343 1.00 55.84 117 ASP A C 1
ATOM 902 O O . ASP A 1 117 ? 11.245 16.904 -9.165 1.00 55.84 117 ASP A O 1
ATOM 906 N N . ASP A 1 118 ? 10.706 14.775 -8.746 1.00 59.03 118 ASP A N 1
ATOM 907 C CA . ASP A 1 118 ? 11.833 14.541 -7.821 1.00 59.03 118 ASP A CA 1
ATOM 908 C C . ASP A 1 118 ? 13.214 14.591 -8.517 1.00 59.03 118 ASP A C 1
ATOM 910 O O . ASP A 1 118 ? 14.251 14.365 -7.888 1.00 59.03 118 ASP A O 1
ATOM 914 N N . GLY A 1 119 ? 13.260 14.906 -9.819 1.00 50.12 119 GLY A N 1
ATOM 915 C CA . GLY A 1 119 ? 14.460 15.344 -10.542 1.00 50.12 119 GLY A CA 1
ATOM 916 C C . GLY A 1 119 ? 15.525 14.266 -10.748 1.00 50.12 119 GLY A C 1
ATOM 917 O O . GLY A 1 119 ? 16.445 14.453 -11.541 1.00 50.12 119 GLY A O 1
ATOM 918 N N . GLN A 1 120 ? 15.383 13.111 -10.101 1.00 52.12 120 GLN A N 1
ATOM 919 C CA . GLN A 1 120 ? 16.162 11.901 -10.320 1.00 52.12 120 GLN A CA 1
ATOM 920 C C . GLN A 1 120 ? 15.481 11.036 -11.376 1.00 52.12 120 GLN A C 1
ATOM 922 O O . GLN A 1 120 ? 15.135 9.878 -11.139 1.00 52.12 120 GLN A O 1
ATOM 927 N N . GLY A 1 121 ? 15.292 11.601 -12.572 1.00 53.41 121 GLY A N 1
ATOM 928 C CA . GLY A 1 121 ? 15.033 10.778 -13.747 1.00 53.41 121 GLY A CA 1
ATOM 929 C C . GLY A 1 121 ? 16.091 9.674 -13.867 1.00 53.41 121 GLY A C 1
ATOM 930 O O . GLY A 1 121 ? 17.105 9.667 -13.160 1.00 53.41 121 GLY A O 1
ATOM 931 N N . ILE A 1 122 ? 15.887 8.741 -14.793 1.00 53.12 122 ILE A N 1
ATOM 932 C CA . ILE A 1 122 ? 16.948 7.831 -15.238 1.00 53.12 122 ILE A CA 1
ATOM 933 C C . ILE A 1 122 ? 18.005 8.699 -15.943 1.00 53.12 122 ILE A C 1
ATOM 935 O O . ILE A 1 122 ? 18.088 8.726 -17.162 1.00 53.12 122 ILE A O 1
ATOM 939 N N . HIS A 1 123 ? 18.770 9.486 -15.188 1.00 52.00 123 HIS A N 1
ATOM 940 C CA . HIS A 1 123 ? 19.916 10.210 -15.703 1.00 52.00 123 HIS A CA 1
ATOM 941 C C . HIS A 1 123 ? 20.902 9.159 -16.200 1.00 52.00 123 HIS A C 1
ATOM 943 O O . HIS A 1 123 ? 21.040 8.095 -15.575 1.00 52.00 123 HIS A O 1
ATOM 949 N N . ASP A 1 124 ? 21.581 9.466 -17.304 1.00 52.62 124 ASP A N 1
ATOM 950 C CA . ASP A 1 124 ? 22.546 8.605 -18.001 1.00 52.62 124 ASP A CA 1
ATOM 951 C C . ASP A 1 124 ? 23.519 7.885 -17.059 1.00 52.62 124 ASP A C 1
ATOM 953 O O . ASP A 1 124 ? 23.905 6.746 -17.302 1.00 52.62 124 ASP A O 1
ATOM 957 N N . VAL A 1 125 ? 23.834 8.489 -15.910 1.00 51.91 125 VAL A N 1
ATOM 958 C CA . VAL A 1 125 ? 24.662 7.924 -14.834 1.00 51.91 125 VAL A CA 1
ATOM 959 C C . VAL A 1 125 ? 24.179 6.547 -14.362 1.00 51.91 125 VAL A C 1
ATOM 961 O O . VAL A 1 125 ? 24.979 5.693 -13.987 1.00 51.91 125 VAL A O 1
ATOM 964 N N . SER A 1 126 ? 22.872 6.302 -14.356 1.00 54.66 126 SER A N 1
ATOM 965 C CA . SER A 1 126 ? 22.273 5.086 -13.804 1.00 54.66 126 SER A CA 1
ATOM 966 C C . SER A 1 126 ? 22.174 3.947 -14.836 1.00 54.66 126 SER A C 1
ATOM 968 O O . SER A 1 126 ? 22.202 2.773 -14.448 1.00 54.66 126 SER A O 1
ATOM 970 N N . ALA A 1 127 ? 22.112 4.284 -16.129 1.00 57.50 127 ALA A N 1
ATOM 971 C CA . ALA A 1 127 ? 22.319 3.358 -17.241 1.00 57.50 127 ALA A CA 1
ATOM 972 C C . ALA A 1 127 ? 23.815 3.041 -17.396 1.00 57.50 127 ALA A C 1
ATOM 974 O O . ALA A 1 127 ? 24.177 1.873 -17.498 1.00 57.50 127 ALA A O 1
ATOM 975 N N . ALA A 1 128 ? 24.684 4.050 -17.268 1.00 58.44 128 ALA A N 1
ATOM 976 C CA . ALA A 1 128 ? 26.135 3.898 -17.247 1.00 58.44 128 ALA A CA 1
ATOM 977 C C . ALA A 1 128 ? 26.614 3.028 -16.074 1.00 58.44 128 ALA A C 1
ATOM 979 O O . ALA A 1 128 ? 27.434 2.147 -16.286 1.00 58.44 128 ALA A O 1
ATOM 980 N N . LYS A 1 129 ? 26.057 3.190 -14.863 1.00 61.34 129 LYS A N 1
ATOM 981 C CA . LYS A 1 129 ? 26.340 2.312 -13.706 1.00 61.34 129 LYS A CA 1
ATOM 982 C C . LYS A 1 129 ? 25.878 0.868 -13.908 1.00 61.34 129 LYS A C 1
ATOM 984 O O . LYS A 1 129 ? 26.496 -0.057 -13.389 1.00 61.34 129 LYS A O 1
ATOM 989 N N . ALA A 1 130 ? 24.753 0.669 -14.594 1.00 62.69 130 ALA A N 1
ATOM 990 C CA . ALA A 1 130 ? 24.254 -0.668 -14.900 1.00 62.69 130 ALA A CA 1
ATOM 991 C C . ALA A 1 130 ? 25.115 -1.337 -15.978 1.00 62.69 130 ALA A C 1
ATOM 993 O O . ALA A 1 130 ? 25.472 -2.501 -15.838 1.00 62.69 130 ALA A O 1
ATOM 994 N N . LEU A 1 131 ? 25.514 -0.579 -17.001 1.00 64.69 131 LEU A N 1
ATOM 995 C CA . LEU A 1 131 ? 26.432 -1.035 -18.037 1.00 64.69 131 LEU A CA 1
ATOM 996 C C . LEU A 1 131 ? 27.827 -1.321 -17.464 1.00 64.69 131 LEU A C 1
ATOM 998 O O . LEU A 1 131 ? 28.391 -2.370 -17.740 1.00 64.69 131 LEU A O 1
ATOM 1002 N N . SER A 1 132 ? 28.344 -0.458 -16.584 1.00 62.50 132 SER A N 1
ATOM 1003 C CA . SER A 1 132 ? 29.622 -0.686 -15.906 1.00 62.50 132 SER A CA 1
ATOM 1004 C C . SER A 1 132 ? 29.571 -1.898 -14.977 1.00 62.50 132 SER A C 1
ATOM 1006 O O . SER A 1 132 ? 30.560 -2.599 -14.853 1.00 62.50 132 SER A O 1
ATOM 1008 N N . ALA A 1 133 ? 28.429 -2.183 -14.340 1.00 64.12 133 ALA A N 1
ATOM 1009 C CA . ALA A 1 133 ? 28.266 -3.393 -13.535 1.00 64.12 133 ALA A CA 1
ATOM 1010 C C . ALA A 1 133 ? 28.266 -4.676 -14.384 1.00 64.12 133 ALA A C 1
ATOM 1012 O O . ALA A 1 133 ? 28.714 -5.702 -13.889 1.00 64.12 133 ALA A O 1
ATOM 1013 N N . LEU A 1 134 ? 27.804 -4.620 -15.641 1.00 63.91 134 LEU A N 1
ATOM 1014 C CA . LEU A 1 134 ? 27.962 -5.724 -16.600 1.00 63.91 134 LEU A CA 1
ATOM 1015 C C . LEU A 1 134 ? 29.425 -5.896 -17.050 1.00 63.91 134 LEU A C 1
ATOM 1017 O O . LEU A 1 134 ? 29.806 -6.984 -17.462 1.00 63.91 134 LEU A O 1
ATOM 1021 N N . MET A 1 135 ? 30.235 -4.834 -16.971 1.00 62.12 135 MET A N 1
ATOM 1022 C CA . MET A 1 135 ? 31.663 -4.833 -17.324 1.00 62.12 135 MET A CA 1
ATOM 1023 C C . MET A 1 135 ? 32.592 -5.183 -16.143 1.00 62.12 135 MET A C 1
ATOM 1025 O O . MET A 1 135 ? 33.748 -5.526 -16.362 1.00 62.12 135 MET A O 1
ATOM 1029 N N . ASP A 1 136 ? 32.114 -5.100 -14.896 1.00 59.88 136 ASP A N 1
ATOM 1030 C CA . ASP A 1 136 ? 32.895 -5.349 -13.665 1.00 59.88 136 ASP A CA 1
ATOM 1031 C C . ASP A 1 136 ? 32.797 -6.812 -13.174 1.00 59.88 136 ASP A C 1
ATOM 1033 O O . ASP A 1 136 ? 33.194 -7.142 -12.051 1.00 59.88 136 ASP A O 1
ATOM 1037 N N . ASP A 1 137 ? 32.265 -7.715 -14.005 1.00 63.66 137 ASP A N 1
ATOM 1038 C CA . ASP A 1 137 ? 32.269 -9.149 -13.719 1.00 63.66 137 ASP A CA 1
ATOM 1039 C C . ASP A 1 137 ? 33.715 -9.668 -13.764 1.00 63.66 137 ASP A C 1
ATOM 1041 O O . ASP A 1 137 ? 34.358 -9.736 -14.813 1.00 63.66 137 ASP A O 1
ATOM 1045 N N . LYS A 1 138 ? 34.260 -10.018 -12.591 1.00 58.38 138 LYS A N 1
ATOM 1046 C CA . LYS A 1 138 ? 35.690 -10.340 -12.403 1.00 58.38 138 LYS A CA 1
ATOM 1047 C C . LYS A 1 138 ? 36.193 -11.516 -13.244 1.00 58.38 138 LYS A C 1
ATOM 1049 O O . LYS A 1 138 ? 37.405 -11.619 -13.451 1.00 58.38 138 LYS A O 1
ATOM 1054 N N . GLU A 1 139 ? 35.285 -12.373 -13.700 1.00 61.44 139 GLU A N 1
ATOM 1055 C CA . GLU A 1 139 ? 35.566 -13.521 -14.566 1.00 61.44 139 GLU A CA 1
ATOM 1056 C C . GLU A 1 139 ? 35.686 -13.141 -16.051 1.00 61.44 139 GLU A C 1
ATOM 1058 O O . GLU A 1 139 ? 36.196 -13.940 -16.830 1.00 61.44 139 GLU A O 1
ATOM 1063 N N . ASN A 1 140 ? 35.279 -11.929 -16.449 1.00 59.75 140 ASN A N 1
ATOM 1064 C CA . ASN A 1 140 ? 35.148 -11.545 -17.856 1.00 59.75 140 ASN A CA 1
ATOM 1065 C C . ASN A 1 140 ? 35.673 -10.127 -18.149 1.00 59.75 140 ASN A C 1
ATOM 1067 O O . ASN A 1 140 ? 35.041 -9.343 -18.854 1.00 59.75 140 ASN A O 1
ATOM 1071 N N . ARG A 1 141 ? 36.852 -9.791 -17.606 1.00 60.84 141 ARG A N 1
ATOM 1072 C CA . ARG A 1 141 ? 37.494 -8.468 -17.766 1.00 60.84 141 ARG A CA 1
ATOM 1073 C C . ARG A 1 141 ? 37.828 -8.082 -19.215 1.00 60.84 141 ARG A C 1
ATOM 1075 O O . ARG A 1 141 ? 38.064 -6.906 -19.470 1.00 60.84 141 ARG A O 1
ATOM 1082 N N . ASP A 1 142 ? 37.804 -9.043 -20.136 1.00 66.94 142 ASP A N 1
ATOM 1083 C CA . ASP A 1 142 ? 38.086 -8.838 -21.561 1.00 66.94 142 ASP A CA 1
ATOM 1084 C C . ASP A 1 142 ? 36.810 -8.725 -22.421 1.00 66.94 142 ASP A C 1
ATOM 1086 O O . ASP A 1 142 ? 36.895 -8.570 -23.642 1.00 66.94 142 ASP A O 1
ATOM 1090 N N . ALA A 1 143 ? 35.614 -8.798 -21.824 1.00 65.50 143 ALA A N 1
ATOM 1091 C CA . ALA A 1 143 ? 34.368 -8.678 -22.572 1.00 65.50 143 ALA A CA 1
ATOM 1092 C C . ALA A 1 143 ? 33.958 -7.224 -22.807 1.00 65.50 143 ALA A C 1
ATOM 1094 O O . ALA A 1 143 ? 33.792 -6.424 -21.887 1.00 65.50 143 ALA A O 1
ATOM 1095 N N . ILE A 1 144 ? 33.710 -6.914 -24.077 1.00 66.00 144 ILE A N 1
ATOM 1096 C CA . ILE A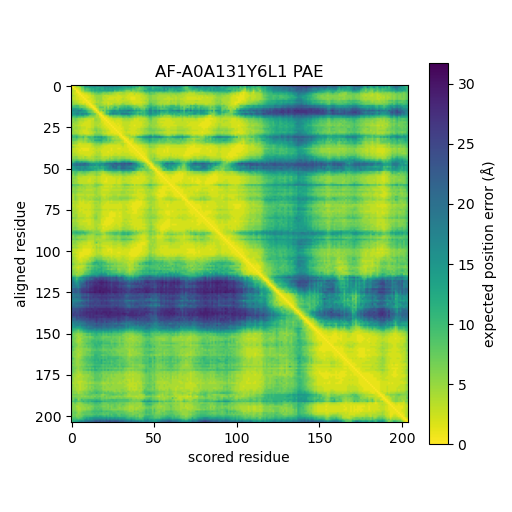 1 144 ? 33.148 -5.643 -24.521 1.00 66.00 144 ILE A CA 1
ATOM 1097 C C . ILE A 1 144 ? 31.643 -5.841 -24.714 1.00 66.00 144 ILE A C 1
ATOM 1099 O O . ILE A 1 144 ? 31.214 -6.702 -25.482 1.00 66.00 144 ILE A O 1
ATOM 1103 N N . VAL A 1 145 ? 30.830 -5.041 -24.023 1.00 67.19 145 VAL A N 1
ATOM 1104 C CA . VAL A 1 145 ? 29.379 -5.009 -24.251 1.00 67.19 145 VAL A CA 1
ATOM 1105 C C . VAL A 1 145 ? 29.099 -4.144 -25.480 1.00 67.19 145 VAL A C 1
ATOM 1107 O O . VAL A 1 145 ? 29.182 -2.922 -25.398 1.00 67.19 145 VAL A O 1
ATOM 1110 N N . ASP A 1 146 ? 28.770 -4.780 -26.606 1.00 69.62 146 ASP A N 1
ATOM 1111 C CA . ASP A 1 146 ? 28.433 -4.103 -27.870 1.00 69.62 146 ASP A CA 1
ATOM 1112 C C . ASP A 1 146 ? 27.009 -3.517 -27.846 1.00 69.62 146 ASP A C 1
ATOM 1114 O O . ASP A 1 146 ? 26.783 -2.344 -28.137 1.00 69.62 146 ASP A O 1
ATOM 1118 N N . CYS A 1 147 ? 26.028 -4.312 -27.407 1.00 67.50 147 CYS A N 1
ATOM 1119 C CA . CYS A 1 147 ? 24.646 -3.869 -27.265 1.00 67.50 147 CYS A CA 1
ATOM 1120 C C . CYS A 1 147 ? 23.937 -4.550 -26.086 1.00 67.50 147 CYS A C 1
ATOM 1122 O O . CYS A 1 147 ? 24.219 -5.693 -25.729 1.00 67.50 147 CYS A O 1
ATOM 1124 N N . ALA A 1 148 ? 22.980 -3.843 -25.484 1.00 72.12 148 ALA A N 1
ATOM 1125 C CA . ALA A 1 148 ? 22.120 -4.368 -24.429 1.00 72.12 148 ALA A CA 1
ATOM 1126 C C . ALA A 1 148 ? 20.653 -4.244 -24.858 1.00 72.12 148 ALA A C 1
ATOM 1128 O O . ALA A 1 148 ? 20.163 -3.146 -25.121 1.00 72.12 148 ALA A O 1
ATOM 1129 N N . THR A 1 149 ? 19.942 -5.371 -24.916 1.00 80.81 149 THR A N 1
ATOM 1130 C CA . THR A 1 149 ? 18.507 -5.393 -25.233 1.00 80.81 149 THR A CA 1
ATOM 1131 C C . THR A 1 149 ? 17.687 -5.322 -23.949 1.00 80.81 149 THR A C 1
ATOM 1133 O O . THR A 1 149 ? 17.944 -6.061 -23.000 1.00 80.81 149 THR A O 1
ATOM 1136 N N . VAL A 1 150 ? 16.669 -4.460 -23.922 1.00 85.25 150 VAL A N 1
ATOM 1137 C CA . VAL A 1 150 ? 15.753 -4.303 -22.781 1.00 85.25 150 VAL A CA 1
ATOM 1138 C C . VAL A 1 150 ? 14.298 -4.356 -23.225 1.00 85.25 150 VAL A C 1
ATOM 1140 O O . VAL A 1 150 ? 13.950 -3.924 -24.324 1.00 85.25 150 VAL A O 1
ATOM 1143 N N . SER A 1 151 ? 13.427 -4.877 -22.361 1.00 90.94 151 SER A N 1
ATOM 1144 C CA . SER A 1 151 ? 11.996 -4.961 -22.646 1.00 90.94 151 SER A CA 1
ATOM 1145 C C . SER A 1 151 ? 11.278 -3.673 -22.252 1.00 90.94 151 SER A C 1
ATOM 1147 O O . SER A 1 151 ? 11.424 -3.175 -21.134 1.00 90.94 151 SER A O 1
ATOM 1149 N N . LEU A 1 152 ? 10.412 -3.180 -23.141 1.00 92.44 152 LEU A N 1
ATOM 1150 C CA . LEU A 1 152 ? 9.465 -2.100 -22.836 1.00 92.44 152 LEU A CA 1
ATOM 1151 C C . LEU A 1 152 ? 8.190 -2.604 -22.139 1.00 92.44 152 LEU A C 1
ATOM 1153 O O . LEU A 1 152 ? 7.309 -1.810 -21.799 1.00 92.44 152 LEU A O 1
ATOM 1157 N N . ASN A 1 153 ? 8.075 -3.916 -21.923 1.00 95.19 153 ASN A N 1
ATOM 1158 C CA . ASN A 1 153 ? 7.004 -4.508 -21.135 1.00 95.19 153 ASN A CA 1
ATOM 1159 C C . ASN A 1 153 ? 7.440 -4.642 -19.677 1.00 95.19 153 ASN A C 1
ATOM 1161 O O . ASN A 1 153 ? 8.542 -5.084 -19.363 1.00 95.19 153 ASN A O 1
ATOM 1165 N N . CYS A 1 154 ? 6.535 -4.289 -18.773 1.00 94.12 154 CYS A N 1
ATOM 1166 C CA . CYS A 1 154 ? 6.742 -4.433 -17.347 1.00 94.12 154 CYS A CA 1
ATOM 1167 C C . CYS A 1 154 ? 6.750 -5.918 -16.946 1.00 94.12 154 CYS A C 1
ATOM 1169 O O . CYS A 1 154 ? 5.787 -6.622 -17.269 1.00 94.12 154 CYS A O 1
ATOM 1171 N N . PRO A 1 155 ? 7.744 -6.379 -16.163 1.00 93.88 155 PRO A N 1
ATOM 1172 C CA . PRO A 1 155 ? 7.780 -7.757 -15.674 1.00 93.88 155 PRO A CA 1
ATOM 1173 C C . PRO A 1 155 ? 6.627 -8.080 -14.708 1.00 93.88 155 PRO A C 1
ATOM 1175 O O . PRO A 1 155 ? 6.175 -9.219 -14.669 1.00 93.88 155 PRO A O 1
ATOM 1178 N N . LEU A 1 156 ? 6.102 -7.085 -13.977 1.00 92.06 156 LEU A N 1
ATOM 1179 C CA . LEU A 1 156 ? 5.001 -7.265 -13.020 1.00 92.06 156 LEU A CA 1
ATOM 1180 C C . LEU A 1 156 ? 3.638 -7.421 -13.698 1.00 92.06 156 LEU A C 1
ATOM 1182 O O . LEU A 1 156 ? 2.929 -8.392 -13.465 1.00 92.06 156 LEU A O 1
ATOM 1186 N N . LYS A 1 157 ? 3.255 -6.445 -14.530 1.00 92.19 157 LYS A N 1
ATOM 1187 C CA . LYS A 1 157 ? 1.921 -6.406 -15.157 1.00 92.19 157 LYS A CA 1
ATOM 1188 C C . LYS A 1 157 ? 1.864 -7.060 -16.539 1.00 92.19 157 LYS A C 1
ATOM 1190 O O . LYS A 1 157 ? 0.803 -7.056 -17.150 1.00 92.19 157 LYS A O 1
ATOM 1195 N N . ARG A 1 158 ? 2.992 -7.571 -17.054 1.00 93.38 158 ARG A N 1
ATOM 1196 C CA . ARG A 1 158 ? 3.106 -8.221 -18.377 1.00 93.38 158 ARG A CA 1
ATOM 1197 C C . ARG A 1 158 ? 2.528 -7.383 -19.530 1.00 93.38 158 ARG A C 1
ATOM 1199 O O . ARG A 1 158 ? 1.987 -7.911 -20.493 1.00 93.38 158 ARG A O 1
ATOM 1206 N N . ALA A 1 159 ? 2.656 -6.064 -19.426 1.00 95.00 159 ALA A N 1
ATOM 1207 C CA . ALA A 1 159 ? 2.129 -5.088 -20.376 1.00 95.00 159 ALA A CA 1
ATOM 1208 C C . ALA A 1 159 ? 3.091 -3.905 -20.505 1.00 95.00 159 ALA A C 1
ATOM 1210 O O . ALA A 1 159 ? 3.939 -3.705 -19.629 1.00 95.00 159 ALA A O 1
ATOM 1211 N N . ARG A 1 160 ? 2.940 -3.102 -21.565 1.00 95.12 160 ARG A N 1
ATOM 1212 C CA . ARG A 1 160 ? 3.800 -1.940 -21.833 1.00 95.12 160 ARG A CA 1
ATOM 1213 C C . ARG A 1 160 ? 3.919 -1.031 -20.602 1.00 95.12 160 ARG A C 1
ATOM 1215 O O . ARG A 1 160 ? 2.928 -0.739 -19.920 1.00 95.12 160 ARG A O 1
ATOM 1222 N N . LEU A 1 161 ? 5.148 -0.615 -20.305 1.00 90.88 161 LEU A N 1
ATOM 1223 C CA . LEU A 1 161 ? 5.449 0.355 -19.253 1.00 90.88 161 LEU A CA 1
ATOM 1224 C C . LEU A 1 161 ? 4.691 1.658 -19.527 1.00 90.88 161 LEU A C 1
ATOM 1226 O O . LEU A 1 161 ? 4.724 2.170 -20.643 1.00 90.88 161 LEU A O 1
ATOM 1230 N N . VAL A 1 162 ? 3.993 2.168 -18.511 1.00 89.50 162 VAL A N 1
ATOM 1231 C CA . VAL A 1 162 ? 3.345 3.490 -18.569 1.00 89.50 162 VAL A CA 1
ATOM 1232 C C . VAL A 1 162 ? 4.148 4.470 -17.726 1.00 89.50 162 VAL A C 1
ATOM 1234 O O . VAL A 1 162 ? 4.445 5.569 -18.175 1.00 89.50 162 VAL A O 1
ATOM 1237 N N . VAL A 1 163 ? 4.551 4.036 -16.530 1.00 87.31 163 VAL A N 1
ATOM 1238 C CA . VAL A 1 163 ? 5.378 4.822 -15.609 1.00 87.31 163 VAL A CA 1
ATOM 1239 C C . VAL A 1 163 ? 6.638 4.011 -15.301 1.00 87.31 163 VAL A C 1
ATOM 1241 O O . VAL A 1 163 ? 6.638 3.249 -14.331 1.00 87.31 163 VAL A O 1
ATOM 1244 N N . PRO A 1 164 ? 7.675 4.064 -16.158 1.00 87.69 164 PRO A N 1
ATOM 1245 C CA . PRO A 1 164 ? 8.890 3.287 -15.950 1.00 87.69 164 PRO A CA 1
ATOM 1246 C C . PRO A 1 164 ? 9.629 3.783 -14.705 1.00 87.69 164 PRO A C 1
ATOM 1248 O O . PRO A 1 164 ? 9.920 4.969 -14.575 1.00 87.69 164 PRO A O 1
ATOM 1251 N N . CYS A 1 165 ? 9.946 2.870 -13.793 1.00 85.19 165 CYS A N 1
ATOM 1252 C CA . CYS A 1 165 ? 10.769 3.157 -12.627 1.00 85.19 165 CYS A CA 1
ATOM 1253 C C . CYS A 1 165 ? 11.720 2.001 -12.302 1.00 85.19 165 CYS A C 1
ATOM 1255 O O . CYS A 1 165 ? 11.628 0.890 -12.843 1.00 85.19 165 CYS A O 1
ATOM 1257 N N . ARG A 1 166 ? 12.655 2.298 -11.400 1.00 84.38 166 ARG A N 1
ATOM 1258 C CA . ARG A 1 166 ? 13.651 1.384 -10.850 1.00 84.38 166 ARG A CA 1
ATOM 1259 C C . ARG A 1 166 ? 14.061 1.896 -9.463 1.00 84.38 166 ARG A C 1
ATOM 1261 O O . ARG A 1 166 ? 14.007 3.098 -9.228 1.00 84.38 166 ARG A O 1
ATOM 1268 N N . GLY A 1 167 ? 14.468 1.007 -8.554 1.00 80.62 167 GLY A N 1
ATOM 1269 C CA . GLY A 1 167 ? 15.044 1.425 -7.269 1.00 80.62 167 GLY A CA 1
ATOM 1270 C C . GLY A 1 167 ? 16.400 2.118 -7.451 1.00 80.62 167 GLY A C 1
ATOM 1271 O O . GLY A 1 167 ? 17.154 1.752 -8.353 1.00 80.62 167 GLY A O 1
ATOM 1272 N N . ALA A 1 168 ? 16.727 3.085 -6.593 1.00 78.00 168 ALA A N 1
ATOM 1273 C CA . ALA A 1 168 ? 17.943 3.899 -6.717 1.00 78.00 168 ALA A CA 1
ATOM 1274 C C . ALA A 1 168 ? 19.244 3.066 -6.744 1.00 78.00 168 ALA A C 1
ATOM 1276 O O . ALA A 1 168 ? 20.153 3.358 -7.520 1.00 78.00 168 ALA A O 1
ATOM 1277 N N . ASP A 1 169 ? 19.294 1.977 -5.971 1.00 78.00 169 ASP A N 1
ATOM 1278 C CA . ASP A 1 169 ? 20.475 1.107 -5.838 1.00 78.00 169 ASP A CA 1
ATOM 1279 C C . ASP A 1 169 ? 20.459 -0.125 -6.758 1.00 78.00 169 ASP A C 1
ATOM 1281 O O . ASP A 1 169 ? 21.319 -1.014 -6.686 1.00 78.00 169 ASP A O 1
ATOM 1285 N N . CYS A 1 170 ? 19.469 -0.216 -7.646 1.00 80.44 170 CYS A N 1
ATOM 1286 C CA . CYS A 1 170 ? 19.387 -1.308 -8.603 1.00 80.44 170 CYS A CA 1
ATOM 1287 C C . CYS A 1 170 ? 20.482 -1.182 -9.673 1.00 80.44 170 CYS A C 1
ATOM 1289 O O . CYS A 1 170 ? 20.666 -0.130 -10.277 1.00 80.44 170 CYS A O 1
ATOM 1291 N N . ARG A 1 171 ? 21.165 -2.295 -9.973 1.00 79.56 171 ARG A N 1
ATOM 1292 C CA . ARG A 1 171 ? 22.232 -2.357 -10.993 1.00 79.56 171 ARG A CA 1
ATOM 1293 C C . ARG A 1 171 ? 21.784 -2.922 -12.350 1.00 79.56 171 ARG A C 1
ATOM 1295 O O . ARG A 1 171 ? 22.598 -3.049 -13.246 1.00 79.56 171 ARG A O 1
ATOM 1302 N N . HIS A 1 172 ? 20.503 -3.252 -12.519 1.00 82.81 172 HIS A N 1
ATOM 1303 C CA . HIS A 1 172 ? 19.945 -3.753 -13.785 1.00 82.81 172 HIS A CA 1
ATOM 1304 C C . HIS A 1 172 ? 19.337 -2.620 -14.619 1.00 82.81 172 HIS A C 1
ATOM 1306 O O . HIS A 1 172 ? 18.823 -1.663 -14.050 1.00 82.81 172 HIS A O 1
ATOM 1312 N N . VAL A 1 173 ? 19.305 -2.744 -15.947 1.00 81.75 173 VAL A N 1
ATOM 1313 C CA . VAL A 1 173 ? 18.698 -1.722 -16.830 1.00 81.75 173 VAL A CA 1
ATOM 1314 C C . VAL A 1 173 ? 17.169 -1.862 -16.921 1.00 81.75 173 VAL A C 1
ATOM 1316 O O . VAL A 1 173 ? 16.458 -0.868 -17.040 1.00 81.75 173 VAL A O 1
ATOM 1319 N N . GLN A 1 174 ? 16.636 -3.086 -16.823 1.00 89.19 174 GLN A N 1
ATOM 1320 C CA . GLN A 1 174 ? 15.202 -3.358 -16.982 1.00 89.19 174 GLN A CA 1
ATOM 1321 C C . GLN A 1 174 ? 14.350 -2.568 -15.974 1.00 89.19 174 GLN A C 1
ATOM 1323 O O . GLN A 1 174 ? 14.520 -2.716 -14.767 1.00 89.19 174 GLN A O 1
ATOM 1328 N N . CYS A 1 175 ? 13.403 -1.766 -16.460 1.00 90.44 175 CYS A N 1
ATOM 1329 C CA . CYS A 1 175 ? 12.454 -1.039 -15.614 1.00 90.44 175 CYS A CA 1
ATOM 1330 C C . CYS A 1 175 ? 11.202 -1.875 -15.309 1.00 90.44 175 CYS A C 1
ATOM 1332 O O . CYS A 1 175 ? 10.868 -2.829 -16.023 1.00 90.44 175 CYS A O 1
ATOM 1334 N N . PHE A 1 176 ? 10.472 -1.476 -14.271 1.00 91.94 176 PHE A N 1
ATOM 1335 C CA . PHE A 1 176 ? 9.123 -1.953 -13.971 1.00 91.94 176 PHE A CA 1
ATOM 1336 C C . PHE A 1 176 ? 8.155 -0.770 -13.845 1.00 91.94 176 PHE A C 1
ATOM 1338 O O . PHE A 1 176 ? 8.561 0.384 -13.906 1.00 91.94 176 PHE A O 1
ATOM 1345 N N . ASP A 1 177 ? 6.853 -1.047 -13.771 1.00 91.31 177 ASP A N 1
ATOM 1346 C CA . ASP A 1 177 ? 5.828 -0.007 -13.751 1.00 91.31 177 ASP A CA 1
ATOM 1347 C C . ASP A 1 177 ? 5.570 0.434 -12.308 1.00 91.31 177 ASP A C 1
ATOM 1349 O O . ASP A 1 177 ? 5.198 -0.392 -11.466 1.00 91.31 177 ASP A O 1
ATOM 1353 N N . ALA A 1 178 ? 5.772 1.722 -12.031 1.00 87.12 178 ALA A N 1
ATOM 1354 C CA . ALA A 1 178 ? 5.687 2.278 -10.684 1.00 87.12 178 ALA A CA 1
ATOM 1355 C C . ALA A 1 178 ? 4.312 2.050 -10.050 1.00 87.12 178 ALA A C 1
ATOM 1357 O O . ALA A 1 178 ? 4.216 1.598 -8.911 1.00 87.12 178 ALA A O 1
ATOM 1358 N N . LEU A 1 179 ? 3.236 2.309 -10.797 1.00 87.00 179 LEU A N 1
ATOM 1359 C CA . LEU A 1 179 ? 1.874 2.186 -10.281 1.00 87.00 179 LEU A CA 1
ATOM 1360 C C . LEU A 1 179 ? 1.511 0.726 -10.006 1.00 87.00 179 LEU A C 1
ATOM 1362 O O . LEU A 1 179 ? 0.910 0.430 -8.973 1.00 87.00 179 LEU A O 1
ATOM 1366 N N . ALA A 1 180 ? 1.904 -0.194 -10.893 1.00 89.69 180 ALA A N 1
ATOM 1367 C CA . ALA A 1 180 ? 1.703 -1.624 -10.666 1.00 89.69 180 ALA A CA 1
ATOM 1368 C C . ALA A 1 180 ? 2.452 -2.117 -9.417 1.00 89.69 180 ALA A C 1
ATOM 1370 O O . ALA A 1 180 ? 1.879 -2.843 -8.603 1.00 89.69 180 ALA A O 1
ATOM 1371 N N . TYR A 1 181 ? 3.704 -1.689 -9.238 1.00 88.75 181 TYR A N 1
ATOM 1372 C CA . TYR A 1 181 ? 4.516 -2.040 -8.073 1.00 88.75 181 TYR A CA 1
ATOM 1373 C C . TYR A 1 181 ? 3.903 -1.550 -6.756 1.00 88.75 181 TYR A C 1
ATOM 1375 O O . TYR A 1 181 ? 3.826 -2.302 -5.781 1.00 88.75 181 TYR A O 1
ATOM 1383 N N . LEU A 1 182 ? 3.423 -0.306 -6.731 1.00 84.50 182 LEU A N 1
ATOM 1384 C CA . LEU A 1 182 ? 2.785 0.277 -5.550 1.00 84.50 182 LEU A CA 1
ATOM 1385 C C . LEU A 1 182 ? 1.488 -0.445 -5.194 1.00 84.50 182 LEU A C 1
ATOM 1387 O O . LEU A 1 182 ? 1.309 -0.833 -4.043 1.00 84.50 182 LEU A O 1
ATOM 1391 N N . ARG A 1 183 ? 0.621 -0.684 -6.186 1.00 85.50 183 ARG A N 1
ATOM 1392 C CA . ARG A 1 183 ? -0.642 -1.413 -5.995 1.00 85.50 183 ARG A CA 1
ATOM 1393 C C . ARG A 1 183 ? -0.414 -2.818 -5.450 1.00 85.50 183 ARG A C 1
ATOM 1395 O O . ARG A 1 183 ? -1.130 -3.237 -4.547 1.00 85.50 183 ARG A O 1
ATOM 1402 N N . LEU A 1 184 ? 0.586 -3.530 -5.974 1.00 87.50 184 LEU A N 1
ATOM 1403 C CA . LEU A 1 184 ? 0.922 -4.877 -5.516 1.00 87.50 184 LEU A CA 1
ATOM 1404 C C . LEU A 1 184 ? 1.310 -4.885 -4.034 1.00 87.50 184 LEU A C 1
ATOM 1406 O O . LEU A 1 184 ? 0.800 -5.703 -3.273 1.00 87.50 184 LEU A O 1
ATOM 1410 N N . ASN A 1 185 ? 2.188 -3.969 -3.619 1.00 84.88 185 ASN A N 1
ATOM 1411 C CA . ASN A 1 185 ? 2.609 -3.880 -2.222 1.00 84.88 185 ASN A CA 1
ATOM 1412 C C . ASN A 1 185 ? 1.475 -3.390 -1.308 1.00 84.88 185 ASN A C 1
ATOM 1414 O O . ASN A 1 185 ? 1.359 -3.853 -0.180 1.00 84.88 185 ASN A O 1
ATOM 1418 N N . GLU A 1 186 ? 0.610 -2.497 -1.790 1.00 82.19 186 GLU A N 1
ATOM 1419 C CA . GLU A 1 186 ? -0.547 -1.999 -1.039 1.00 82.19 186 GLU A CA 1
ATOM 1420 C C . GLU A 1 186 ? -1.629 -3.069 -0.821 1.00 82.19 186 GLU A C 1
ATOM 1422 O O . GLU A 1 186 ? -2.320 -3.047 0.198 1.00 82.19 186 GLU A O 1
ATOM 1427 N N . ALA A 1 187 ? -1.787 -4.005 -1.758 1.00 82.94 187 ALA A N 1
ATOM 1428 C CA . ALA A 1 187 ? -2.824 -5.033 -1.704 1.00 82.94 187 ALA A CA 1
ATOM 1429 C C . ALA A 1 187 ? -2.585 -6.104 -0.623 1.00 82.94 187 ALA A C 1
ATOM 1431 O O . ALA A 1 187 ? -3.485 -6.890 -0.333 1.00 82.94 187 ALA A O 1
ATOM 1432 N N . THR A 1 188 ? -1.390 -6.159 -0.027 1.00 82.38 188 THR A N 1
ATOM 1433 C CA . THR A 1 188 ? -1.003 -7.209 0.921 1.00 82.38 188 THR A CA 1
ATOM 1434 C C . THR A 1 188 ? -0.647 -6.647 2.296 1.00 82.38 188 THR A C 1
ATOM 1436 O O . THR A 1 188 ? -0.015 -5.602 2.433 1.00 82.38 188 THR A O 1
ATOM 1439 N N . VAL A 1 189 ? -1.002 -7.399 3.340 1.00 82.69 189 VAL A N 1
ATOM 1440 C CA . VAL A 1 189 ? -0.567 -7.143 4.725 1.00 82.69 189 VAL A CA 1
ATOM 1441 C C . VAL A 1 189 ? 0.937 -7.426 4.896 1.00 82.69 189 VAL A C 1
ATOM 1443 O O . VAL A 1 189 ? 1.575 -6.922 5.817 1.00 82.69 189 VAL A O 1
ATOM 1446 N N . ARG A 1 190 ? 1.531 -8.204 3.981 1.00 83.69 190 ARG A N 1
ATOM 1447 C CA . ARG A 1 190 ? 2.964 -8.532 3.938 1.00 83.69 190 ARG A CA 1
ATOM 1448 C C . ARG A 1 190 ? 3.616 -7.882 2.715 1.00 83.69 190 ARG A C 1
ATOM 1450 O O . ARG A 1 190 ? 3.878 -8.584 1.734 1.00 83.69 190 ARG A O 1
ATOM 1457 N N . PRO A 1 191 ? 3.834 -6.558 2.714 1.00 79.31 191 PRO A N 1
ATOM 1458 C CA . PRO A 1 191 ? 4.462 -5.910 1.578 1.00 79.31 191 PRO A CA 1
ATOM 1459 C C . PRO A 1 191 ? 5.938 -6.312 1.515 1.00 79.31 191 PRO A C 1
ATOM 1461 O O . PRO A 1 191 ? 6.662 -6.217 2.508 1.00 79.31 191 PRO A O 1
ATOM 1464 N N . LEU A 1 192 ? 6.379 -6.782 0.349 1.00 77.38 192 LEU A N 1
ATOM 1465 C CA . LEU A 1 192 ? 7.754 -7.243 0.161 1.00 77.38 192 LEU A CA 1
ATOM 1466 C C . LEU A 1 192 ? 8.712 -6.061 0.009 1.00 77.38 192 LEU A C 1
ATOM 1468 O O . LEU A 1 192 ? 9.818 -6.113 0.534 1.00 77.38 192 LEU A O 1
ATOM 1472 N N . TRP A 1 193 ? 8.284 -4.992 -0.672 1.00 82.06 193 TRP A N 1
ATOM 1473 C CA . TRP A 1 193 ? 9.134 -3.848 -1.023 1.00 82.06 193 TRP A CA 1
ATOM 1474 C C . TRP A 1 193 ? 10.475 -4.259 -1.658 1.00 82.06 193 TRP A C 1
ATOM 1476 O O . TRP A 1 193 ? 11.507 -3.635 -1.422 1.00 82.06 193 TRP A O 1
ATOM 1486 N N . ARG A 1 194 ? 10.449 -5.320 -2.472 1.00 86.31 194 ARG A N 1
ATOM 1487 C CA . ARG A 1 194 ? 11.606 -5.828 -3.213 1.00 86.31 194 ARG A CA 1
ATOM 1488 C C . ARG A 1 194 ? 11.479 -5.550 -4.691 1.00 86.31 194 ARG A C 1
ATOM 1490 O O . ARG A 1 194 ? 10.392 -5.646 -5.261 1.00 86.31 194 ARG A O 1
ATOM 1497 N N . CYS A 1 195 ? 12.607 -5.254 -5.319 1.00 88.62 195 CYS A N 1
ATOM 1498 C CA . CYS A 1 195 ? 12.653 -5.015 -6.746 1.00 88.62 195 CYS A CA 1
ATOM 1499 C C . CYS A 1 195 ? 12.208 -6.279 -7.505 1.00 88.62 195 CYS A C 1
ATOM 1501 O O . CYS A 1 195 ? 12.832 -7.327 -7.350 1.00 88.62 195 CYS A O 1
ATOM 1503 N N . PRO A 1 196 ? 11.205 -6.199 -8.395 1.00 91.44 196 PRO A N 1
ATOM 1504 C CA . PRO A 1 196 ? 10.702 -7.357 -9.137 1.00 91.44 196 PRO A CA 1
ATOM 1505 C C . PRO A 1 196 ? 11.669 -7.886 -10.205 1.00 91.44 196 PRO A C 1
ATOM 1507 O O . PRO A 1 196 ? 11.353 -8.858 -10.883 1.00 91.44 196 PRO A O 1
ATOM 1510 N N . VAL A 1 197 ? 12.808 -7.219 -10.406 1.00 90.75 197 VAL A N 1
ATOM 1511 C CA . VAL A 1 197 ? 13.830 -7.617 -11.379 1.00 90.75 197 VAL A CA 1
ATOM 1512 C C . VAL A 1 197 ? 15.022 -8.283 -10.695 1.00 90.75 197 VAL A C 1
ATOM 1514 O O . VAL A 1 197 ? 15.516 -9.284 -11.197 1.00 90.75 197 VAL A O 1
ATOM 1517 N N . CYS A 1 198 ? 15.504 -7.738 -9.573 1.00 88.56 198 CYS A N 1
ATOM 1518 C CA . CYS A 1 198 ? 16.730 -8.212 -8.917 1.00 88.56 198 CYS A CA 1
ATOM 1519 C C . CYS A 1 198 ? 16.543 -8.713 -7.480 1.00 88.56 198 CYS A C 1
ATOM 1521 O O . CYS A 1 198 ? 17.538 -9.018 -6.830 1.00 88.56 198 CYS A O 1
ATOM 1523 N N . ASP A 1 199 ? 15.306 -8.739 -6.977 1.00 88.56 199 ASP A N 1
ATOM 1524 C CA . ASP A 1 199 ? 14.914 -9.154 -5.619 1.00 88.56 199 ASP A CA 1
ATOM 1525 C C . ASP A 1 199 ? 15.645 -8.434 -4.467 1.00 88.56 199 ASP A C 1
ATOM 1527 O O . ASP A 1 199 ? 15.582 -8.842 -3.310 1.00 88.56 199 ASP A O 1
ATOM 1531 N N . LYS A 1 200 ? 16.328 -7.320 -4.754 1.00 84.06 200 LYS A N 1
ATOM 1532 C CA . LYS A 1 200 ? 16.932 -6.479 -3.718 1.00 84.06 200 LYS A CA 1
ATOM 1533 C C . L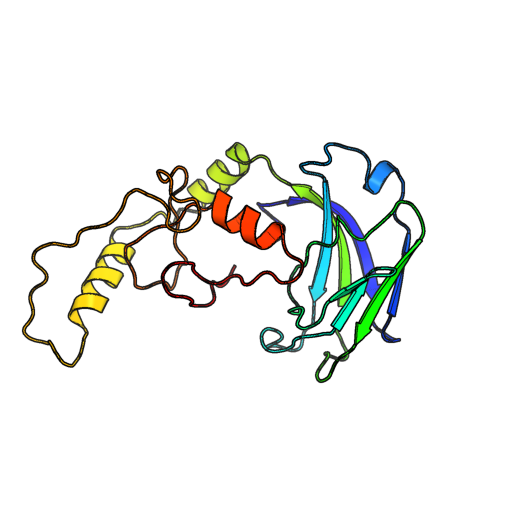YS A 1 200 ? 15.860 -5.664 -3.012 1.00 84.06 200 LYS A C 1
ATOM 1535 O O . LYS A 1 200 ? 14.915 -5.197 -3.656 1.00 84.06 200 LYS A O 1
ATOM 1540 N N . ASP A 1 201 ? 16.043 -5.461 -1.710 1.00 77.75 201 ASP A N 1
ATOM 1541 C CA . ASP A 1 201 ? 15.239 -4.511 -0.952 1.00 77.75 201 ASP A CA 1
ATOM 1542 C C . ASP A 1 201 ? 15.348 -3.134 -1.610 1.00 77.75 201 ASP A C 1
ATOM 1544 O O . ASP A 1 201 ? 16.433 -2.667 -1.963 1.00 77.75 201 ASP A O 1
ATOM 1548 N N . VAL A 1 202 ? 14.195 -2.514 -1.826 1.00 72.00 202 VAL A N 1
ATOM 1549 C CA . VAL A 1 202 ? 14.123 -1.128 -2.264 1.00 72.00 202 VAL A CA 1
ATOM 1550 C C . VAL A 1 202 ? 13.918 -0.313 -0.999 1.00 72.00 202 VAL A C 1
ATOM 1552 O O . VAL A 1 202 ? 12.920 -0.510 -0.303 1.00 72.00 202 VAL A O 1
ATOM 1555 N N . ASP A 1 203 ? 14.859 0.573 -0.684 1.00 59.28 203 ASP A N 1
ATOM 1556 C CA . ASP A 1 20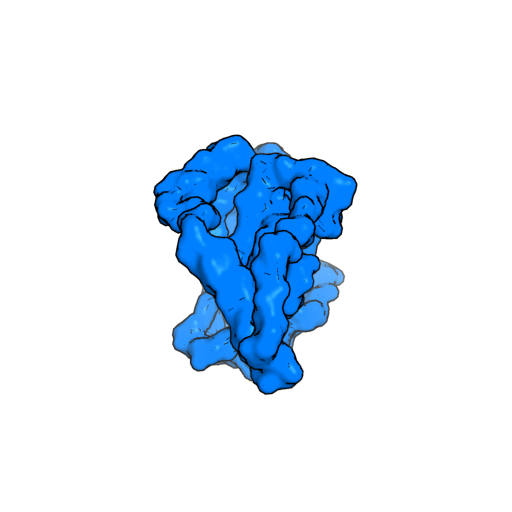3 ? 14.605 1.612 0.308 1.00 59.28 203 ASP A CA 1
ATOM 1557 C C . ASP A 1 203 ? 13.553 2.568 -0.281 1.00 59.28 203 ASP A C 1
ATOM 1559 O O . ASP A 1 203 ? 13.741 3.135 -1.360 1.00 59.28 203 ASP A O 1
ATOM 1563 N N . VAL A 1 204 ? 12.398 2.657 0.392 1.00 53.66 204 VAL A N 1
ATOM 1564 C CA . VAL A 1 204 ? 11.198 3.418 -0.022 1.00 53.66 204 VAL A CA 1
ATOM 1565 C C . VAL A 1 204 ? 10.864 4.506 0.990 1.00 53.66 204 VAL A C 1
ATOM 1567 O O . VAL A 1 204 ? 10.879 4.204 2.205 1.00 53.66 204 VAL A O 1
#

Organism: Ixodes ricinus (NCBI:txid34613)

InterPro domains:
  IPR004181 Zinc finger, MIZ-type [PF02891] (150-200)
  IPR004181 Zinc finger, MIZ-type [PS51044] (139-204)
  IPR013083 Zinc finger, RING/FYVE/PHD-type [G3DSA:3.30.40.10] (110-204)

pLDDT: mean 81.66, std 12.62, range [50.12, 95.81]

Mean predicted aligned error: 9.01 Å

Radius of gyration: 20.08 Å; Cα contacts (8 Å, |Δi|>4): 343; chains: 1; bounding box: 56×30×55 Å

Sequence (204 aa):
FLLPFYRILSTRKVWWGLGFFSVRLLPQDLAGDLDRRRVLLHFVSSAKPMAACKVTLAVNDVQFADVPLKVVNVSGHVKAGINSISISGSGIPRDLCVGVLVVDRTEDLKLVARLSDDGQGIHDVSAAKALSALMDDKENRDAIVDCATVSLNCPLKRARLVVPCRGADCRHVQCFDALAYLRLNEATVRPLWRCPVCDKDVDV